Protein AF-A0A3A8ZCP8-F1 (afdb_monomer)

Solvent-accessible surface area (backbone atoms only — not comparable to full-atom values): 11780 Å² total; per-residue (Å²): 76,31,68,47,72,37,66,53,38,39,87,58,54,87,84,39,55,32,36,77,57,35,91,61,60,24,35,42,74,35,82,89,75,66,34,74,44,77,42,48,91,50,33,78,47,78,49,55,31,34,77,54,28,90,72,63,26,38,49,61,17,83,43,76,65,49,45,54,50,53,52,51,49,54,72,68,50,85,64,37,50,75,54,50,40,36,72,75,56,43,32,65,72,86,44,77,87,31,54,46,54,68,68,59,49,59,56,52,37,61,36,73,68,53,38,33,34,40,36,37,34,46,83,86,44,71,65,54,78,62,30,44,71,61,55,64,80,59,55,60,88,61,67,64,46,70,37,35,36,57,69,80,50,91,56,39,70,60,51,30,61,76,68,68,60,88,51,70,25,26,43,37,32,30,49,62,60,38,80,55,36,76,49,69,52,71,55,67,88,85,47,65,64,62,47,54,49,53,43,49,53,50,52,56,36,65,73,110

Structure (mmCIF, N/CA/C/O backbone):
data_AF-A0A3A8ZCP8-F1
#
_entry.id   AF-A0A3A8ZCP8-F1
#
loop_
_atom_site.group_PDB
_atom_site.id
_atom_site.type_symbol
_atom_site.label_atom_id
_atom_site.label_alt_id
_atom_site.label_comp_id
_atom_site.label_asym_id
_atom_site.label_entity_id
_atom_site.label_seq_id
_atom_site.pdbx_PDB_ins_code
_atom_site.Cartn_x
_atom_site.Cartn_y
_atom_site.Cartn_z
_atom_site.occupancy
_atom_site.B_iso_or_equiv
_atom_site.auth_seq_id
_atom_site.auth_comp_id
_atom_site.auth_asym_id
_atom_site.auth_atom_id
_atom_site.pdbx_PDB_model_num
ATOM 1 N N . MET A 1 1 ? 11.030 1.559 -28.490 1.00 82.00 1 MET A N 1
ATOM 2 C CA . MET A 1 1 ? 11.148 0.430 -27.545 1.00 82.00 1 MET A CA 1
ATOM 3 C C . MET A 1 1 ? 11.671 1.041 -26.280 1.00 82.00 1 MET A C 1
ATOM 5 O O . MET A 1 1 ? 12.802 1.502 -26.274 1.00 82.00 1 MET A O 1
ATOM 9 N N . SER A 1 2 ? 10.795 1.179 -25.297 1.00 92.19 2 SER A N 1
ATOM 10 C CA . SER A 1 2 ? 11.035 2.053 -24.155 1.00 92.19 2 SER A CA 1
ATOM 11 C C . SER A 1 2 ? 10.387 1.442 -22.919 1.00 92.19 2 SER A C 1
ATOM 13 O O . SER A 1 2 ? 9.358 0.776 -23.023 1.00 92.19 2 SER A O 1
ATOM 15 N N . VAL A 1 3 ? 10.978 1.667 -21.756 1.00 95.06 3 VAL A N 1
ATOM 16 C CA . VAL A 1 3 ? 10.421 1.355 -20.443 1.00 95.06 3 VAL A CA 1
ATOM 17 C C . VAL A 1 3 ? 10.101 2.655 -19.711 1.00 95.06 3 VAL A C 1
ATOM 19 O O . VAL A 1 3 ? 10.790 3.667 -19.862 1.00 95.06 3 VAL A O 1
ATOM 22 N N . PHE A 1 4 ? 9.030 2.621 -18.928 1.00 95.06 4 PHE A N 1
ATOM 23 C CA . PHE A 1 4 ? 8.505 3.752 -18.178 1.00 95.06 4 PHE A CA 1
ATOM 24 C C . PHE A 1 4 ? 8.219 3.323 -16.745 1.00 95.06 4 PHE A C 1
ATOM 26 O O . PHE A 1 4 ? 7.633 2.262 -16.523 1.00 95.06 4 PHE A O 1
ATOM 33 N N . ILE A 1 5 ? 8.574 4.176 -15.787 1.00 94.25 5 ILE A N 1
ATOM 34 C CA . ILE A 1 5 ? 8.245 4.003 -14.370 1.00 94.25 5 ILE A CA 1
ATOM 35 C C . ILE A 1 5 ? 7.275 5.112 -13.966 1.00 94.25 5 ILE A C 1
ATOM 37 O O . ILE A 1 5 ? 7.569 6.293 -14.151 1.00 94.25 5 ILE A O 1
ATOM 41 N N . ASN A 1 6 ? 6.121 4.739 -13.418 1.00 92.38 6 ASN A N 1
ATOM 42 C CA . ASN A 1 6 ? 5.207 5.675 -12.785 1.00 92.38 6 ASN A CA 1
ATOM 43 C C . ASN A 1 6 ? 5.681 5.933 -11.353 1.00 92.38 6 ASN A C 1
ATOM 45 O O . ASN A 1 6 ? 5.345 5.189 -10.433 1.00 92.38 6 ASN A O 1
ATOM 49 N N . PHE A 1 7 ? 6.450 7.001 -11.154 1.00 90.44 7 PHE A N 1
ATOM 50 C CA . PHE A 1 7 ? 6.966 7.349 -9.829 1.00 90.44 7 PHE A CA 1
ATOM 51 C C . PHE A 1 7 ? 5.882 7.766 -8.827 1.00 90.44 7 PHE A C 1
ATOM 53 O O . PHE A 1 7 ? 6.144 7.735 -7.629 1.00 90.44 7 PHE A O 1
ATOM 60 N N . LYS A 1 8 ? 4.655 8.083 -9.272 1.00 88.25 8 LYS A N 1
ATOM 61 C CA . LYS A 1 8 ? 3.528 8.294 -8.348 1.00 88.25 8 LYS A CA 1
ATOM 62 C C . LYS A 1 8 ? 3.195 7.030 -7.565 1.00 88.25 8 LYS A C 1
ATOM 64 O O . LYS A 1 8 ? 2.701 7.141 -6.453 1.00 88.25 8 LYS A O 1
ATOM 69 N N . ILE A 1 9 ? 3.472 5.859 -8.141 1.00 85.88 9 ILE A N 1
ATOM 70 C CA . ILE A 1 9 ? 3.211 4.549 -7.548 1.00 85.88 9 ILE A CA 1
ATOM 71 C C . ILE A 1 9 ? 4.477 3.674 -7.489 1.00 85.88 9 ILE A C 1
ATOM 73 O O . ILE A 1 9 ? 4.406 2.451 -7.554 1.00 85.88 9 ILE A O 1
ATOM 77 N N . CYS A 1 10 ? 5.656 4.279 -7.380 1.00 87.06 10 CYS A N 1
ATOM 78 C CA . CYS A 1 10 ? 6.905 3.549 -7.189 1.00 87.06 10 CYS A CA 1
ATOM 79 C C . CYS A 1 10 ? 7.455 3.874 -5.803 1.00 87.06 10 CYS A C 1
ATOM 81 O O . CYS A 1 10 ? 7.600 5.042 -5.461 1.00 87.06 10 CYS A O 1
ATOM 83 N N . ASP A 1 11 ? 7.797 2.850 -5.026 1.00 85.25 11 ASP A N 1
ATOM 84 C CA . ASP A 1 11 ? 8.467 3.003 -3.729 1.00 85.25 11 ASP A CA 1
ATOM 85 C C . ASP A 1 11 ? 9.929 3.468 -3.858 1.00 85.25 11 ASP A C 1
ATOM 87 O O . ASP A 1 11 ? 10.539 3.854 -2.863 1.00 85.25 11 ASP A O 1
ATOM 91 N N . ASN A 1 12 ? 10.477 3.472 -5.081 1.00 88.75 12 ASN A N 1
ATOM 92 C CA . ASN A 1 12 ? 11.832 3.912 -5.402 1.00 88.75 12 ASN A CA 1
ATOM 93 C C . ASN A 1 12 ? 12.888 3.246 -4.496 1.00 88.75 12 ASN A C 1
ATOM 95 O O . ASN A 1 12 ? 13.834 3.888 -4.037 1.00 88.75 12 ASN A O 1
ATOM 99 N N . ALA A 1 13 ? 12.707 1.951 -4.223 1.00 83.94 13 ALA A N 1
ATOM 100 C CA . ALA A 1 13 ? 13.620 1.172 -3.398 1.00 83.94 13 ALA A CA 1
ATOM 101 C C . ALA A 1 13 ? 14.974 0.948 -4.096 1.00 83.94 13 ALA A C 1
ATOM 103 O O . ALA A 1 13 ? 15.029 0.657 -5.294 1.00 83.94 13 ALA A O 1
ATOM 104 N N . GLN A 1 14 ? 16.065 1.021 -3.324 1.00 84.25 14 GLN A N 1
ATOM 105 C CA . GLN A 1 14 ? 17.425 0.733 -3.803 1.00 84.25 14 GLN A CA 1
ATOM 106 C C . GLN A 1 14 ? 17.551 -0.708 -4.322 1.00 84.25 14 GLN A C 1
ATOM 108 O O . GLN A 1 14 ? 18.196 -0.966 -5.336 1.00 84.25 14 GLN A O 1
ATOM 113 N N . GLU A 1 15 ? 16.859 -1.640 -3.671 1.00 85.38 15 GLU A N 1
ATOM 114 C CA . GLU A 1 15 ? 16.834 -3.068 -3.993 1.00 85.38 15 GLU A CA 1
ATOM 115 C C . GLU A 1 15 ? 15.658 -3.406 -4.927 1.00 85.38 15 GLU A C 1
ATOM 117 O O . GLU A 1 15 ? 14.853 -4.302 -4.677 1.00 85.38 15 GLU A O 1
ATOM 122 N N . CYS A 1 16 ? 15.516 -2.652 -6.019 1.00 86.88 16 CYS A N 1
ATOM 123 C CA . CYS A 1 16 ? 14.433 -2.860 -6.976 1.00 86.88 16 CYS A CA 1
ATOM 124 C C . CYS A 1 16 ? 14.602 -4.187 -7.743 1.00 86.88 16 CYS A C 1
ATOM 126 O O . CYS A 1 16 ? 15.532 -4.343 -8.540 1.00 86.88 16 CYS A O 1
ATOM 128 N N . SER A 1 17 ? 13.645 -5.112 -7.604 1.00 87.56 17 SER A N 1
ATOM 129 C CA . SER A 1 17 ? 13.616 -6.380 -8.356 1.00 87.56 17 SER A CA 1
ATOM 130 C C . SER A 1 17 ? 13.667 -6.164 -9.873 1.00 87.56 17 SER A C 1
ATOM 132 O O . SER A 1 17 ? 14.331 -6.912 -10.586 1.00 87.56 17 SER A O 1
ATOM 134 N N . GLY A 1 18 ? 13.041 -5.090 -10.369 1.00 89.50 18 GLY A N 1
ATOM 135 C CA . GLY A 1 18 ? 13.068 -4.711 -11.783 1.00 89.50 18 GLY A CA 1
ATOM 136 C C . GLY A 1 18 ? 14.467 -4.369 -12.310 1.00 89.50 18 GLY A C 1
ATOM 137 O O . GLY A 1 18 ? 14.759 -4.666 -13.469 1.00 89.50 18 GLY A O 1
ATOM 138 N N . VAL A 1 19 ? 15.334 -3.794 -11.466 1.00 92.62 19 VAL A N 1
ATOM 139 C CA . VAL A 1 19 ? 16.756 -3.564 -11.776 1.00 92.62 19 VAL A CA 1
ATOM 140 C C . VAL A 1 19 ? 17.494 -4.903 -11.821 1.00 92.62 19 VAL A C 1
ATOM 142 O O . VAL A 1 19 ? 18.178 -5.185 -12.801 1.00 92.62 19 VAL A O 1
ATOM 145 N N . ALA A 1 20 ? 17.284 -5.764 -10.819 1.00 91.00 20 ALA A N 1
ATOM 146 C CA . ALA A 1 20 ? 17.967 -7.054 -10.703 1.00 91.00 20 ALA A CA 1
ATOM 147 C C . ALA A 1 20 ? 17.687 -8.019 -11.873 1.00 91.00 20 ALA A C 1
ATOM 149 O O . ALA A 1 20 ? 18.563 -8.793 -12.253 1.00 91.00 20 ALA A O 1
ATOM 150 N N . VAL A 1 21 ? 16.489 -7.975 -12.469 1.00 94.69 21 VAL A N 1
ATOM 151 C CA . VAL A 1 21 ? 16.120 -8.857 -13.596 1.00 94.69 21 VAL A CA 1
ATOM 152 C C . VAL A 1 21 ? 16.352 -8.252 -14.979 1.00 94.69 21 VAL A C 1
ATOM 154 O O . VAL A 1 21 ? 16.057 -8.907 -15.984 1.00 94.69 21 VAL A O 1
ATOM 157 N N . CYS A 1 22 ? 16.816 -7.001 -15.066 1.00 95.44 22 CYS A N 1
ATOM 158 C CA . CYS A 1 22 ? 17.008 -6.325 -16.343 1.00 95.44 22 CYS A CA 1
ATOM 159 C C . CYS A 1 22 ? 18.244 -6.893 -17.067 1.00 95.44 22 CYS A C 1
ATOM 161 O O . CYS A 1 22 ? 19.366 -6.622 -16.650 1.00 95.44 22 CYS A O 1
ATOM 163 N N . PRO A 1 23 ? 18.090 -7.629 -18.187 1.00 94.00 23 PRO A N 1
ATOM 164 C CA . PRO A 1 23 ? 19.221 -8.302 -18.829 1.00 94.00 23 PRO A CA 1
ATOM 165 C C . PRO A 1 23 ? 20.158 -7.339 -19.570 1.00 94.00 23 PRO A C 1
ATOM 167 O O . PRO A 1 23 ? 21.245 -7.735 -19.975 1.00 94.00 23 PRO A O 1
ATOM 170 N N . THR A 1 24 ? 19.714 -6.102 -19.806 1.00 95.62 24 THR A N 1
ATOM 171 C CA . THR A 1 24 ? 20.463 -5.079 -20.546 1.00 95.62 24 THR A CA 1
ATOM 172 C C . THR A 1 24 ? 20.889 -3.904 -19.676 1.00 95.62 24 THR A C 1
ATOM 174 O O . THR A 1 24 ? 21.427 -2.935 -20.208 1.00 95.62 24 THR A O 1
ATOM 177 N N . GLU A 1 25 ? 20.622 -3.960 -18.365 1.00 94.06 25 GLU A N 1
ATOM 178 C CA . GLU A 1 25 ? 20.934 -2.874 -17.423 1.00 94.06 25 GLU A CA 1
ATOM 179 C C . GLU A 1 25 ? 20.345 -1.517 -17.863 1.00 94.06 25 GLU A C 1
ATOM 181 O O . GLU A 1 25 ? 20.918 -0.453 -17.639 1.00 94.06 25 GLU A O 1
ATOM 186 N N . ALA A 1 26 ? 19.182 -1.547 -18.524 1.00 95.81 26 ALA A N 1
ATOM 187 C CA . ALA A 1 26 ? 18.416 -0.349 -18.873 1.00 95.81 26 ALA A CA 1
ATOM 188 C C . ALA A 1 26 ? 17.785 0.324 -17.640 1.00 95.81 26 ALA A C 1
ATOM 190 O O . ALA A 1 26 ? 17.303 1.449 -17.727 1.00 95.81 26 ALA A O 1
ATOM 191 N N . LEU A 1 27 ? 17.753 -0.380 -16.510 1.00 94.56 27 LEU A N 1
ATOM 192 C CA . LEU A 1 27 ? 17.319 0.105 -15.208 1.00 94.56 27 LEU A CA 1
ATOM 193 C C . LEU A 1 27 ? 18.506 0.005 -14.256 1.00 94.56 27 LEU A C 1
ATOM 195 O O . LEU A 1 27 ? 19.131 -1.051 -14.186 1.00 94.56 27 LEU A O 1
ATOM 199 N N . SER A 1 28 ? 18.797 1.072 -13.518 1.00 94.00 28 SER A N 1
ATOM 200 C CA . SER A 1 28 ? 19.886 1.084 -12.536 1.00 94.00 28 SER A CA 1
ATOM 201 C C . SER A 1 28 ? 19.599 2.049 -11.392 1.00 94.00 28 SER A C 1
ATOM 203 O O . SER A 1 28 ? 18.820 2.986 -11.546 1.00 94.00 28 SER A O 1
ATOM 205 N N . TRP A 1 29 ? 20.248 1.845 -10.249 1.00 93.44 29 TRP A N 1
ATOM 206 C CA . TRP A 1 29 ? 20.197 2.785 -9.132 1.00 93.44 29 TRP A CA 1
ATOM 207 C C . TRP A 1 29 ? 21.210 3.920 -9.326 1.00 93.44 29 TRP A C 1
ATOM 209 O O . TRP A 1 29 ? 22.386 3.668 -9.586 1.00 93.44 29 TRP A O 1
ATOM 219 N N . ASP A 1 30 ? 20.757 5.167 -9.206 1.00 91.81 30 ASP A N 1
ATOM 220 C CA . ASP A 1 30 ? 21.614 6.353 -9.179 1.00 91.81 30 ASP A CA 1
ATOM 221 C C . ASP A 1 30 ? 21.854 6.771 -7.723 1.00 91.81 30 ASP A C 1
ATOM 223 O O . ASP A 1 30 ? 20.954 7.278 -7.051 1.00 91.81 30 ASP A O 1
ATOM 227 N N . GLU A 1 31 ? 23.085 6.582 -7.243 1.00 90.12 31 GLU A N 1
ATOM 228 C CA . GLU A 1 31 ? 23.487 6.925 -5.871 1.00 90.12 31 GLU A CA 1
ATOM 229 C C . GLU A 1 31 ? 23.390 8.429 -5.569 1.00 90.12 31 GLU A C 1
ATOM 231 O O . GLU A 1 31 ? 23.140 8.826 -4.431 1.00 90.12 31 GLU A O 1
ATOM 236 N N . SER A 1 32 ? 23.553 9.291 -6.578 1.00 89.38 32 SER A N 1
ATOM 237 C CA . SER A 1 32 ? 23.500 10.746 -6.384 1.00 89.38 32 SER A CA 1
ATOM 238 C C . SER A 1 32 ? 22.063 11.236 -6.232 1.00 89.38 32 SER A C 1
ATOM 240 O O . SER A 1 32 ? 21.783 12.113 -5.416 1.00 89.38 32 SER A O 1
ATOM 242 N N . LYS A 1 33 ? 21.142 10.668 -7.015 1.00 87.31 33 LYS A N 1
ATOM 243 C CA . LYS A 1 33 ? 19.712 11.010 -6.986 1.00 87.31 33 LYS A CA 1
ATOM 244 C C . LYS A 1 33 ? 18.917 10.168 -5.995 1.00 87.31 33 LYS A C 1
ATOM 246 O O . LYS A 1 33 ? 17.755 10.486 -5.756 1.00 87.31 33 LYS A O 1
ATOM 251 N N . LYS A 1 34 ? 19.527 9.111 -5.445 1.00 88.25 34 LYS A N 1
ATOM 252 C CA . LYS A 1 34 ? 18.870 8.080 -4.631 1.00 88.25 34 LYS A CA 1
ATOM 253 C C . LYS A 1 34 ? 17.590 7.583 -5.300 1.00 88.25 34 LYS A C 1
ATOM 255 O O . LYS A 1 34 ? 16.512 7.605 -4.707 1.00 88.25 34 LYS A O 1
ATOM 260 N N . SER A 1 35 ? 17.687 7.239 -6.582 1.00 90.88 35 SER A N 1
ATOM 261 C CA . SER A 1 35 ? 16.520 6.854 -7.371 1.00 90.88 35 SER A CA 1
ATOM 262 C C . SER A 1 35 ? 16.863 5.898 -8.501 1.00 90.88 35 SER A C 1
ATOM 264 O O . SER A 1 35 ? 17.975 5.911 -9.031 1.00 90.88 35 SER A O 1
ATOM 266 N N . VAL A 1 36 ? 15.885 5.077 -8.882 1.00 92.56 36 VAL A N 1
ATOM 267 C CA . VAL A 1 36 ? 15.974 4.238 -10.075 1.00 92.56 36 VAL A CA 1
ATOM 268 C C . VAL A 1 36 ? 15.936 5.129 -11.314 1.00 92.56 36 VAL A C 1
ATOM 270 O O . VAL A 1 36 ? 14.990 5.882 -11.536 1.00 92.56 36 VAL A O 1
ATOM 273 N N . ILE A 1 37 ? 16.960 5.017 -12.151 1.00 93.38 37 ILE A N 1
ATOM 274 C CA . ILE A 1 37 ? 17.054 5.705 -13.435 1.00 93.38 37 ILE A CA 1
ATOM 275 C C . ILE A 1 37 ? 16.823 4.731 -14.589 1.00 93.38 37 ILE A C 1
ATOM 277 O O . ILE A 1 37 ? 17.011 3.519 -14.463 1.00 93.38 37 ILE A O 1
ATOM 281 N N . ILE A 1 38 ? 16.404 5.291 -15.723 1.00 94.69 38 ILE A N 1
ATOM 282 C CA . ILE A 1 38 ? 16.077 4.552 -16.939 1.00 94.69 38 ILE A CA 1
ATOM 283 C C . ILE A 1 38 ? 17.001 5.009 -18.067 1.00 94.69 38 ILE A C 1
ATOM 285 O O . ILE A 1 38 ? 17.055 6.198 -18.381 1.00 94.69 38 ILE A O 1
ATOM 289 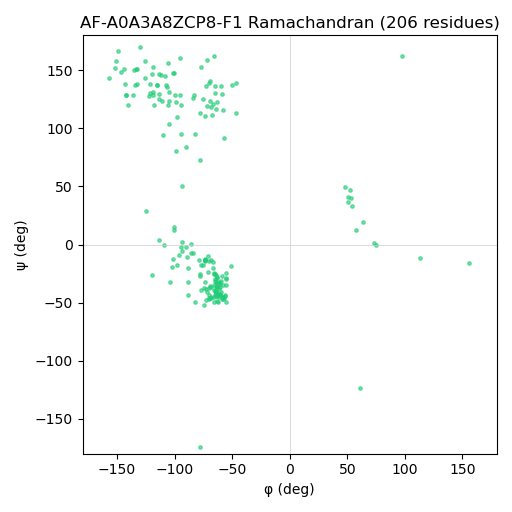N N . ASP A 1 39 ? 17.645 4.055 -18.730 1.00 95.31 39 ASP A N 1
ATOM 290 C CA . ASP A 1 39 ? 18.325 4.244 -20.007 1.00 95.31 39 ASP A CA 1
ATOM 291 C C . ASP A 1 39 ? 17.564 3.509 -21.120 1.00 95.31 39 ASP A C 1
ATOM 293 O O . ASP A 1 39 ? 17.755 2.319 -21.388 1.00 95.31 39 ASP A O 1
ATOM 297 N N . ASN A 1 40 ? 16.687 4.247 -21.803 1.00 95.12 40 ASN A N 1
ATOM 298 C CA . ASN A 1 40 ? 15.875 3.699 -22.887 1.00 95.12 40 ASN A CA 1
ATOM 299 C C . ASN A 1 40 ? 16.682 3.320 -24.134 1.00 95.12 40 ASN A C 1
ATOM 301 O O . ASN A 1 40 ? 16.170 2.577 -24.967 1.00 95.12 40 ASN A O 1
ATOM 305 N N . THR A 1 41 ? 17.944 3.743 -24.255 1.00 95.06 41 THR A N 1
ATOM 306 C CA . THR A 1 41 ? 18.799 3.313 -25.374 1.00 95.06 41 THR A CA 1
ATOM 307 C C . THR A 1 41 ? 19.205 1.842 -25.259 1.00 95.06 41 THR A C 1
ATOM 309 O O . THR A 1 41 ? 19.459 1.191 -26.271 1.00 95.06 41 THR A O 1
ATOM 312 N N . LYS A 1 42 ? 19.198 1.295 -24.037 1.00 94.62 42 LYS A N 1
ATOM 313 C CA . LYS A 1 42 ? 19.505 -0.111 -23.738 1.00 94.62 42 LYS A CA 1
ATOM 314 C C . LYS A 1 42 ? 18.260 -0.989 -23.618 1.00 94.62 42 LYS A C 1
ATOM 316 O O . LYS A 1 42 ? 18.369 -2.211 -23.486 1.00 94.62 42 LYS A O 1
ATOM 321 N N . CYS A 1 43 ? 17.066 -0.400 -23.598 1.00 95.62 43 CYS A N 1
ATOM 322 C CA . CYS A 1 43 ? 15.838 -1.148 -23.376 1.00 95.62 43 CYS A CA 1
ATOM 323 C C . CYS A 1 43 ? 15.432 -1.936 -24.630 1.00 95.62 43 CYS A C 1
ATOM 325 O O . CYS A 1 43 ? 15.220 -1.373 -25.699 1.00 95.62 43 CYS A O 1
ATOM 327 N N . ILE A 1 44 ? 15.249 -3.248 -24.475 1.00 95.12 44 ILE A N 1
ATOM 328 C CA . ILE A 1 44 ? 14.761 -4.143 -25.541 1.00 95.12 44 ILE A CA 1
ATOM 329 C C . ILE A 1 44 ? 13.264 -4.473 -25.408 1.00 95.12 44 ILE A C 1
ATOM 331 O O . ILE A 1 44 ? 12.780 -5.418 -26.023 1.00 95.12 44 ILE A O 1
ATOM 335 N N . SER A 1 45 ? 12.538 -3.751 -24.547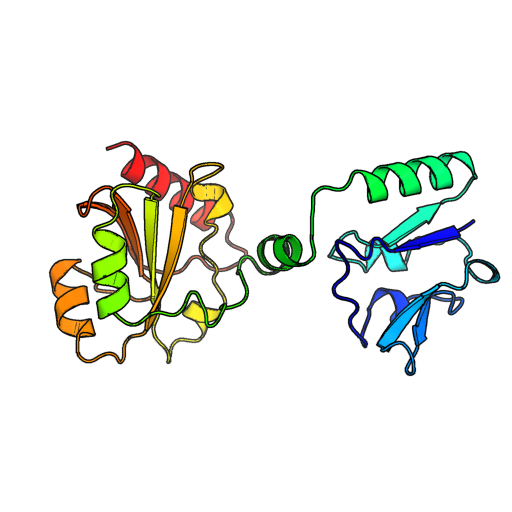 1.00 94.56 45 SER A N 1
ATOM 336 C CA . SER A 1 45 ? 11.115 -3.978 -24.246 1.00 94.56 45 SER A CA 1
ATOM 337 C C . SER A 1 45 ? 10.765 -5.437 -23.897 1.00 94.56 45 SER A C 1
ATOM 339 O O . SER A 1 45 ? 9.696 -5.921 -24.243 1.00 94.56 45 SER A O 1
ATOM 341 N N . CYS A 1 46 ? 11.645 -6.164 -23.196 1.00 94.06 46 CYS A N 1
ATOM 342 C CA . CYS A 1 46 ? 11.415 -7.584 -22.881 1.00 94.06 46 CYS A CA 1
ATOM 343 C C . CYS A 1 46 ? 10.358 -7.843 -21.789 1.00 94.06 46 CYS A C 1
ATOM 345 O O . CYS A 1 46 ? 9.976 -8.989 -21.579 1.00 94.06 46 CYS A O 1
ATOM 347 N N . GLY A 1 47 ? 9.931 -6.811 -21.052 1.00 92.25 47 GLY A N 1
ATOM 348 C CA . GLY A 1 47 ? 8.860 -6.908 -20.052 1.00 92.25 47 GLY A CA 1
ATOM 349 C C . GLY A 1 47 ? 9.219 -7.601 -18.730 1.00 92.25 47 GLY A C 1
ATOM 350 O O . GLY A 1 47 ? 8.377 -7.652 -17.842 1.00 92.25 47 GLY A O 1
ATOM 351 N N . ARG A 1 48 ? 10.454 -8.086 -18.532 1.00 92.94 48 ARG A N 1
ATOM 352 C CA . ARG A 1 48 ? 10.861 -8.760 -17.277 1.00 92.94 48 ARG A CA 1
ATOM 353 C C . ARG A 1 48 ? 10.656 -7.890 -16.038 1.00 92.94 48 ARG A C 1
ATOM 355 O O . ARG A 1 48 ? 10.066 -8.337 -15.066 1.00 92.94 48 ARG A O 1
ATOM 362 N N . CYS A 1 49 ? 11.066 -6.627 -16.110 1.00 93.56 49 CYS A N 1
ATOM 363 C CA . CYS A 1 49 ? 10.868 -5.666 -15.027 1.00 93.56 49 CYS A CA 1
ATOM 364 C C . CYS A 1 49 ? 9.389 -5.372 -14.732 1.00 93.56 49 CYS A C 1
ATOM 366 O O . CYS A 1 49 ? 9.068 -5.013 -13.607 1.00 93.56 49 CYS A O 1
ATOM 368 N N . VAL A 1 50 ? 8.494 -5.536 -15.712 1.00 91.44 50 VAL A N 1
ATOM 369 C CA . VAL A 1 50 ? 7.044 -5.384 -15.518 1.00 91.44 50 VAL A CA 1
ATOM 370 C C . VAL A 1 50 ? 6.506 -6.539 -14.679 1.00 91.44 50 VAL A C 1
ATOM 372 O O . VAL A 1 50 ? 5.772 -6.301 -13.729 1.00 91.44 50 VAL A O 1
ATOM 375 N N . MET A 1 51 ? 6.910 -7.775 -14.995 1.00 85.12 51 MET A N 1
ATOM 376 C CA . MET A 1 51 ? 6.476 -8.973 -14.261 1.00 85.12 51 MET A CA 1
ATOM 377 C C . MET A 1 51 ? 6.942 -8.964 -12.802 1.00 85.12 51 MET A C 1
ATOM 379 O O . MET A 1 51 ? 6.200 -9.373 -11.919 1.00 85.12 51 MET A O 1
ATOM 383 N N . GLU A 1 52 ? 8.147 -8.452 -12.555 1.00 87.31 52 GLU A N 1
ATOM 384 C CA . GLU A 1 52 ? 8.725 -8.345 -11.211 1.00 87.31 52 GLU A CA 1
ATOM 385 C C . GLU A 1 52 ? 8.314 -7.073 -10.464 1.00 87.31 52 GLU A C 1
ATOM 387 O O . GLU A 1 52 ? 8.792 -6.842 -9.356 1.00 87.31 52 GLU A O 1
ATOM 392 N N . CYS A 1 53 ? 7.485 -6.203 -11.054 1.00 86.06 53 CYS A N 1
ATOM 393 C CA . CYS A 1 53 ? 7.013 -4.999 -10.382 1.00 86.06 53 CYS A CA 1
ATOM 394 C C . CYS A 1 53 ? 5.651 -5.262 -9.720 1.00 86.06 53 CYS A C 1
ATOM 396 O O . CYS A 1 53 ? 4.614 -5.084 -10.359 1.00 86.06 53 CYS A O 1
ATOM 398 N N . PRO A 1 54 ? 5.613 -5.608 -8.425 1.00 79.50 54 PRO A N 1
ATOM 399 C CA . PRO A 1 54 ? 4.363 -5.884 -7.715 1.00 79.50 54 PRO A CA 1
ATOM 400 C C . PRO A 1 54 ? 3.468 -4.649 -7.579 1.00 79.50 54 PRO A C 1
ATOM 402 O O . PRO A 1 54 ? 2.258 -4.782 -7.460 1.00 79.50 54 PRO A O 1
ATOM 405 N N . ALA A 1 55 ? 4.050 -3.448 -7.625 1.00 81.00 55 ALA A N 1
ATOM 406 C CA . ALA A 1 55 ? 3.312 -2.187 -7.635 1.00 81.00 55 ALA A CA 1
ATOM 407 C C . ALA A 1 55 ? 2.621 -1.896 -8.983 1.00 81.00 55 ALA A C 1
ATOM 409 O O . ALA A 1 55 ? 1.824 -0.967 -9.082 1.00 81.00 55 ALA A O 1
ATOM 410 N N . GLY A 1 56 ? 2.968 -2.624 -10.052 1.00 86.88 56 GLY A N 1
ATOM 411 C CA . GLY A 1 56 ? 2.504 -2.314 -11.408 1.00 86.88 56 GLY A CA 1
ATOM 412 C C . GLY A 1 56 ? 3.000 -0.960 -11.935 1.00 86.88 56 GLY A C 1
ATOM 413 O O . GLY A 1 56 ? 2.425 -0.410 -12.871 1.00 86.88 56 GLY A O 1
ATOM 414 N N . ALA A 1 57 ? 4.062 -0.408 -11.340 1.00 90.88 57 ALA A N 1
ATOM 415 C CA . ALA A 1 57 ? 4.604 0.906 -11.675 1.00 90.88 57 ALA A CA 1
ATOM 416 C C . ALA A 1 57 ? 5.400 0.922 -12.987 1.00 90.88 57 ALA A C 1
ATOM 418 O O . ALA A 1 57 ? 5.669 1.992 -13.530 1.00 90.88 57 ALA A O 1
ATOM 419 N N . ILE A 1 58 ? 5.823 -0.242 -13.483 1.00 93.69 58 ILE A N 1
ATOM 420 C CA . ILE A 1 58 ? 6.685 -0.360 -14.660 1.00 93.69 58 ILE A CA 1
ATOM 421 C C . ILE A 1 58 ? 5.860 -0.836 -15.853 1.00 93.69 58 ILE A C 1
ATOM 423 O O . ILE A 1 58 ? 5.157 -1.837 -15.763 1.00 93.69 58 ILE A O 1
ATOM 427 N N . ARG A 1 59 ? 5.989 -0.161 -16.999 1.00 94.69 59 ARG A N 1
ATOM 428 C CA . ARG A 1 59 ? 5.416 -0.592 -18.285 1.00 94.69 59 ARG A CA 1
ATOM 429 C C . ARG A 1 59 ? 6.453 -0.478 -19.390 1.00 94.69 59 ARG A C 1
ATOM 431 O O . ARG A 1 59 ? 7.339 0.372 -19.338 1.00 94.69 59 ARG A O 1
ATOM 438 N N . VAL A 1 60 ? 6.327 -1.329 -20.403 1.00 95.25 60 VAL A N 1
ATOM 439 C CA . VAL A 1 60 ? 7.141 -1.277 -21.623 1.00 95.25 60 VAL A CA 1
ATOM 440 C C . VAL A 1 60 ? 6.268 -0.920 -22.817 1.00 95.25 60 VAL A C 1
ATOM 442 O O . VAL A 1 60 ? 5.103 -1.303 -22.870 1.00 95.25 60 VAL A O 1
ATOM 445 N N . ALA A 1 61 ? 6.845 -0.193 -23.765 1.00 93.44 61 ALA A N 1
ATOM 446 C CA . ALA A 1 61 ? 6.241 0.119 -25.048 1.00 93.44 61 ALA A CA 1
ATOM 447 C C . ALA A 1 61 ? 7.041 -0.524 -26.181 1.00 93.44 61 ALA A C 1
ATOM 449 O O . ALA A 1 61 ? 8.278 -0.449 -26.217 1.00 93.44 61 ALA A O 1
ATOM 450 N N . HIS A 1 62 ? 6.338 -1.100 -27.146 1.00 92.75 62 HIS A N 1
ATOM 451 C CA . HIS A 1 62 ? 6.909 -1.688 -28.356 1.00 92.75 62 HIS A CA 1
ATOM 452 C C . HIS A 1 62 ? 6.834 -0.740 -29.557 1.00 92.75 62 HIS A C 1
ATOM 454 O O . HIS A 1 62 ? 7.567 -0.912 -30.530 1.00 92.75 62 HIS A O 1
ATOM 460 N N . ASN A 1 63 ? 5.993 0.292 -29.486 1.00 92.69 63 ASN A N 1
ATOM 461 C CA . ASN A 1 63 ? 5.793 1.274 -30.547 1.00 92.69 63 ASN A CA 1
ATOM 462 C C . ASN A 1 63 ? 5.415 2.653 -29.974 1.00 92.69 63 ASN A C 1
ATOM 464 O O . ASN A 1 63 ? 5.043 2.783 -28.811 1.00 92.69 63 ASN A O 1
ATOM 468 N N . ALA A 1 64 ? 5.472 3.688 -30.815 1.00 92.06 64 ALA A N 1
ATOM 469 C CA . ALA A 1 64 ? 5.204 5.070 -30.408 1.00 92.06 64 ALA A CA 1
ATOM 470 C C . ALA A 1 64 ? 3.743 5.336 -29.988 1.00 92.06 64 ALA A C 1
ATOM 472 O O . ALA A 1 64 ? 3.465 6.331 -29.320 1.00 92.06 64 ALA A O 1
ATOM 473 N N . ILE A 1 65 ? 2.794 4.486 -30.395 1.00 92.31 65 ILE A N 1
ATOM 474 C CA . ILE A 1 65 ? 1.392 4.615 -29.976 1.00 92.31 65 ILE A CA 1
ATOM 475 C C . ILE A 1 65 ? 1.281 4.200 -28.509 1.00 92.31 65 ILE A C 1
ATOM 477 O O . ILE A 1 65 ? 0.739 4.956 -27.707 1.00 92.31 65 ILE A O 1
ATOM 481 N N . GLU A 1 66 ? 1.862 3.056 -28.146 1.00 92.12 66 GLU A N 1
ATOM 482 C CA . GLU A 1 66 ? 1.916 2.574 -26.76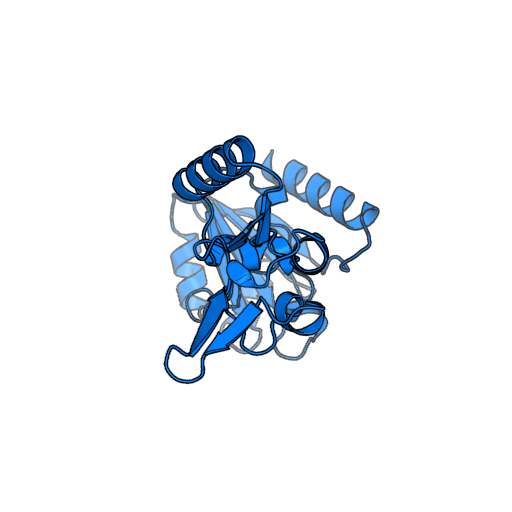4 1.00 92.12 66 GLU A CA 1
ATOM 483 C C . GLU A 1 66 ? 2.630 3.555 -25.836 1.00 92.12 66 GLU A C 1
ATOM 485 O O . GLU A 1 66 ? 2.132 3.811 -24.746 1.00 92.12 66 GLU A O 1
ATOM 490 N N . GLU A 1 67 ? 3.733 4.169 -26.276 1.00 92.38 67 GLU A N 1
ATOM 491 C CA . GLU A 1 67 ? 4.432 5.196 -25.487 1.00 92.38 67 GLU A CA 1
ATOM 492 C C . GLU A 1 67 ? 3.495 6.353 -25.106 1.00 92.38 67 GLU A C 1
ATOM 494 O O . GLU A 1 67 ? 3.453 6.777 -23.952 1.00 92.38 67 GLU A O 1
ATOM 499 N N . ARG A 1 68 ? 2.685 6.832 -26.060 1.00 92.44 68 ARG A N 1
ATOM 500 C CA . ARG A 1 68 ? 1.717 7.913 -25.817 1.00 92.44 68 ARG A CA 1
ATOM 501 C C . ARG A 1 68 ? 0.575 7.482 -24.906 1.00 92.44 68 ARG A C 1
ATOM 503 O O . ARG A 1 68 ? 0.096 8.299 -24.125 1.00 92.44 68 ARG A O 1
ATOM 510 N N . VAL A 1 69 ? 0.117 6.239 -25.032 1.00 90.88 69 VAL A N 1
ATOM 511 C CA . VAL A 1 69 ? -0.931 5.685 -24.165 1.00 90.88 69 VAL A CA 1
ATOM 512 C C . VAL A 1 69 ? -0.410 5.576 -22.735 1.00 90.88 69 VAL A C 1
ATOM 514 O O . VAL A 1 69 ? -1.036 6.111 -21.831 1.00 90.88 69 VAL A O 1
ATOM 517 N N . ILE A 1 70 ? 0.777 4.996 -22.538 1.00 90.81 70 ILE A N 1
ATOM 518 C CA . ILE A 1 70 ? 1.405 4.853 -21.217 1.00 90.81 70 ILE A CA 1
ATOM 519 C C . ILE A 1 70 ? 1.605 6.215 -20.549 1.00 90.81 70 ILE A C 1
ATOM 521 O O . ILE A 1 70 ? 1.263 6.369 -19.379 1.00 90.81 70 ILE A O 1
ATOM 525 N N . ALA A 1 71 ? 2.111 7.210 -21.284 1.00 89.62 71 ALA A N 1
ATOM 526 C CA . ALA A 1 71 ? 2.302 8.554 -20.745 1.00 89.62 71 ALA A CA 1
ATOM 527 C C . ALA A 1 71 ? 0.981 9.165 -20.245 1.00 89.62 71 ALA A C 1
ATOM 529 O O . ALA A 1 71 ? 0.916 9.648 -19.116 1.00 89.62 71 ALA A O 1
ATOM 530 N N . LYS A 1 72 ? -0.091 9.073 -21.046 1.00 89.88 72 LYS A N 1
ATOM 531 C CA . LYS A 1 72 ? -1.424 9.553 -20.650 1.00 89.88 72 LYS A CA 1
ATOM 532 C C . LYS A 1 72 ? -1.991 8.784 -19.462 1.00 89.88 72 LYS A C 1
ATOM 534 O O . LYS A 1 72 ? -2.593 9.397 -18.585 1.00 89.88 72 LYS A O 1
ATOM 539 N N . ASP A 1 73 ? -1.814 7.469 -19.424 1.00 89.00 73 ASP A N 1
ATOM 540 C CA . ASP A 1 73 ? -2.287 6.646 -18.311 1.00 89.00 73 ASP A CA 1
ATOM 541 C C . ASP A 1 73 ? -1.582 7.049 -17.008 1.00 89.00 73 ASP A C 1
ATOM 543 O O . ASP A 1 73 ? -2.233 7.191 -15.981 1.00 89.00 73 ASP A O 1
ATOM 54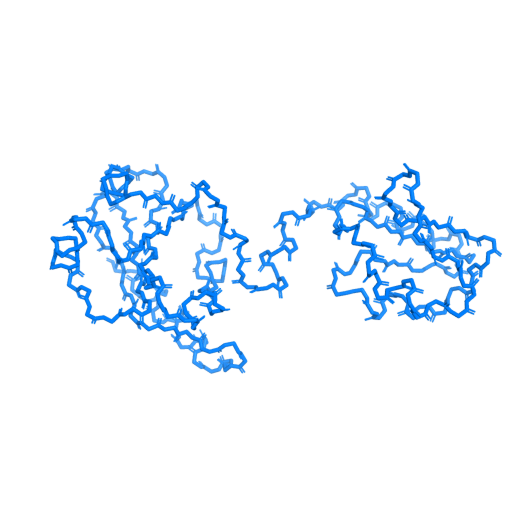7 N N . TYR A 1 74 ? -0.271 7.311 -17.043 1.00 90.38 74 TYR A N 1
ATOM 548 C CA . TYR A 1 74 ? 0.495 7.731 -15.861 1.00 90.38 74 TYR A CA 1
ATOM 549 C C . TYR A 1 74 ? 0.134 9.148 -15.397 1.00 90.38 74 TYR A C 1
ATOM 551 O O . TYR A 1 74 ? 0.067 9.418 -14.194 1.00 90.38 74 TYR A O 1
ATOM 559 N N . GLU A 1 75 ? -0.129 10.063 -16.331 1.00 89.25 75 GLU A N 1
ATOM 560 C CA . GLU A 1 75 ? -0.627 11.404 -16.011 1.00 89.25 75 GLU A CA 1
ATOM 561 C C . GLU A 1 75 ? -1.979 11.342 -15.290 1.00 89.25 75 GLU A C 1
ATOM 563 O O . GLU A 1 75 ? -2.150 12.028 -14.280 1.00 89.25 75 GLU A O 1
ATOM 568 N N . ASN A 1 76 ? -2.883 10.474 -15.752 1.00 86.50 76 ASN A N 1
ATOM 569 C CA . ASN A 1 76 ? -4.241 10.332 -15.223 1.00 86.50 76 ASN A CA 1
ATOM 570 C C . ASN A 1 76 ? -4.380 9.304 -14.089 1.00 86.50 76 ASN A C 1
ATOM 572 O O . ASN A 1 76 ? -5.481 9.148 -13.566 1.00 86.50 76 ASN A O 1
ATOM 576 N N . ASP A 1 77 ? -3.307 8.607 -13.702 1.00 81.00 77 ASP A N 1
ATOM 577 C CA . ASP A 1 77 ? -3.339 7.651 -12.592 1.00 81.00 77 ASP A CA 1
ATOM 578 C C . ASP A 1 77 ? -3.636 8.399 -11.275 1.00 81.00 77 ASP A C 1
ATOM 580 O O . ASP A 1 77 ? -2.836 9.269 -10.891 1.00 81.00 77 ASP A O 1
ATOM 584 N N . PRO A 1 78 ? -4.772 8.110 -10.604 1.00 80.94 78 PRO A N 1
ATOM 585 C CA . PRO A 1 78 ? -5.149 8.772 -9.359 1.00 80.94 78 PRO A CA 1
ATOM 586 C C . PRO A 1 78 ? -4.397 8.213 -8.146 1.00 80.94 78 PRO A C 1
ATOM 588 O O . PRO A 1 78 ? -4.449 8.818 -7.077 1.00 80.94 78 PRO A O 1
ATOM 591 N N . ARG A 1 79 ? -3.725 7.063 -8.293 1.00 78.69 79 ARG A N 1
ATOM 592 C CA . ARG A 1 79 ? -3.053 6.359 -7.200 1.00 78.69 79 ARG A CA 1
ATOM 593 C C . ARG A 1 79 ? -1.729 7.021 -6.840 1.00 78.69 79 ARG A C 1
ATOM 595 O O . ARG A 1 79 ? -1.042 7.624 -7.669 1.00 78.69 79 ARG A O 1
ATOM 602 N N . THR A 1 80 ? -1.346 6.844 -5.586 1.00 79.81 80 THR A N 1
ATOM 603 C CA . THR A 1 80 ? -0.121 7.356 -4.983 1.00 79.81 80 THR A CA 1
ATOM 604 C C . THR A 1 80 ? 0.636 6.250 -4.247 1.00 79.81 80 THR A C 1
ATOM 606 O O . THR A 1 80 ? 0.114 5.162 -4.006 1.00 79.81 80 THR A O 1
ATOM 609 N N . ILE A 1 81 ? 1.872 6.533 -3.822 1.00 70.50 81 ILE A N 1
ATOM 610 C CA . ILE A 1 81 ? 2.695 5.600 -3.035 1.00 70.50 81 ILE A CA 1
ATOM 611 C C . ILE A 1 81 ? 1.965 5.144 -1.759 1.00 70.50 81 ILE A C 1
ATOM 613 O O . ILE A 1 81 ? 2.156 4.018 -1.304 1.00 70.50 81 ILE A O 1
ATOM 617 N N . LYS A 1 82 ? 1.094 5.992 -1.197 1.00 62.75 82 LYS A N 1
ATOM 618 C CA . LYS A 1 82 ? 0.309 5.668 0.002 1.00 62.75 82 LYS A CA 1
ATOM 619 C C . LYS A 1 82 ? -0.696 4.540 -0.247 1.00 62.75 82 LYS A C 1
ATOM 621 O O . LYS A 1 82 ? -0.890 3.710 0.635 1.00 62.75 82 LYS A O 1
ATOM 626 N N . ASP A 1 83 ? -1.262 4.471 -1.448 1.00 64.56 83 ASP A N 1
ATOM 627 C CA . ASP A 1 83 ? -2.267 3.470 -1.820 1.00 64.56 83 ASP A CA 1
ATOM 628 C C . ASP A 1 83 ? -1.632 2.081 -2.021 1.00 64.56 83 ASP A C 1
ATOM 630 O O . ASP A 1 83 ? -2.212 1.060 -1.656 1.00 64.56 83 ASP A O 1
ATOM 634 N N . LEU A 1 84 ? -0.378 2.033 -2.489 1.00 57.91 84 LEU A N 1
ATOM 635 C CA . LEU A 1 84 ? 0.374 0.782 -2.670 1.00 57.91 84 LEU A CA 1
ATOM 636 C C . LEU A 1 84 ? 0.632 0.022 -1.379 1.00 57.91 84 LEU A C 1
ATOM 638 O O . LEU A 1 84 ? 0.681 -1.208 -1.396 1.00 57.91 84 LEU A O 1
ATOM 642 N N . MET A 1 85 ? 0.880 0.736 -0.279 1.00 49.28 85 MET A N 1
ATOM 643 C CA . MET A 1 85 ? 1.171 0.068 0.986 1.00 49.28 85 MET A CA 1
ATOM 644 C C . MET A 1 85 ? -0.074 -0.642 1.521 1.00 49.28 85 MET A C 1
ATOM 646 O O . MET A 1 85 ? 0.029 -1.764 2.012 1.00 49.28 85 MET A O 1
ATOM 650 N N . VAL A 1 86 ? -1.249 -0.047 1.302 1.00 48.81 86 VAL A N 1
ATOM 651 C CA . VAL A 1 86 ? -2.547 -0.634 1.650 1.00 48.81 86 VAL A CA 1
ATOM 652 C C . VAL A 1 86 ? -2.858 -1.852 0.770 1.00 48.81 86 VAL A C 1
ATOM 654 O O . VAL A 1 86 ? -3.252 -2.892 1.293 1.00 48.81 86 VAL A O 1
ATOM 657 N N . GLU A 1 87 ? -2.633 -1.763 -0.546 1.00 45.84 87 GLU A N 1
ATOM 658 C CA . GLU A 1 87 ? -2.961 -2.836 -1.500 1.00 45.84 87 GLU A CA 1
ATOM 659 C C . GLU A 1 87 ? -2.003 -4.042 -1.445 1.00 45.84 87 GLU A C 1
ATOM 661 O O . GLU A 1 87 ? -2.446 -5.181 -1.588 1.00 45.84 87 GLU A O 1
ATOM 666 N N . ARG A 1 88 ? -0.695 -3.829 -1.232 1.00 42.62 88 ARG A N 1
ATOM 667 C CA . ARG A 1 88 ? 0.318 -4.902 -1.320 1.00 42.62 88 ARG A CA 1
ATOM 668 C C . ARG A 1 88 ? 0.545 -5.660 -0.014 1.00 42.62 88 ARG A C 1
ATOM 670 O O . ARG A 1 88 ? 0.854 -6.847 -0.059 1.00 42.62 88 ARG A O 1
ATOM 677 N N . TYR A 1 89 ? 0.413 -4.994 1.129 1.00 48.09 89 TYR A N 1
ATOM 678 C CA . TYR A 1 89 ? 0.666 -5.608 2.437 1.00 48.09 89 TYR A CA 1
ATOM 679 C C . TYR A 1 89 ? -0.610 -5.837 3.242 1.00 48.09 89 TYR A C 1
ATOM 681 O O . TYR A 1 89 ? -0.535 -6.344 4.358 1.00 48.09 89 TYR A O 1
ATOM 689 N N . GLY A 1 90 ? -1.777 -5.455 2.703 1.00 42.44 90 GLY A N 1
ATOM 690 C CA . GLY A 1 90 ? -3.043 -5.517 3.433 1.00 42.44 90 GLY A CA 1
ATOM 691 C C . GLY A 1 90 ? -3.010 -4.708 4.728 1.00 42.44 90 GLY A C 1
ATOM 692 O O . GLY A 1 90 ? -3.886 -4.876 5.563 1.00 42.44 90 GLY A O 1
ATOM 693 N N . ALA A 1 91 ? -1.997 -3.864 4.909 1.00 40.47 91 ALA A N 1
ATOM 694 C CA . ALA A 1 91 ? -1.729 -3.090 6.095 1.00 40.47 91 ALA A CA 1
ATOM 695 C C . ALA A 1 91 ? -1.247 -1.726 5.633 1.00 40.47 91 ALA A C 1
ATOM 697 O O . ALA A 1 91 ? -0.219 -1.599 4.967 1.00 40.47 91 ALA A O 1
ATOM 698 N N . SER A 1 92 ? -1.987 -0.688 6.020 1.00 41.44 92 SER A N 1
ATOM 699 C CA . SER A 1 92 ? -1.369 0.626 6.135 1.00 41.44 92 SER A CA 1
ATOM 700 C C . SER A 1 92 ? -0.098 0.446 6.976 1.00 41.44 92 SER A C 1
ATOM 702 O O . SER A 1 92 ? -0.175 -0.261 7.991 1.00 41.44 92 SER A O 1
ATOM 704 N N . PRO A 1 93 ? 1.051 1.065 6.624 1.00 37.97 93 PRO A N 1
ATOM 705 C CA . PRO A 1 93 ? 2.129 1.205 7.593 1.00 37.97 93 PRO A CA 1
ATOM 706 C C . PRO A 1 93 ? 1.481 1.700 8.883 1.00 37.97 93 PRO A C 1
ATOM 708 O O . PRO A 1 93 ? 0.535 2.500 8.817 1.00 37.97 93 PRO A O 1
ATOM 711 N N . VAL A 1 94 ? 1.916 1.165 10.027 1.00 43.19 94 VAL A N 1
ATOM 712 C CA . VAL A 1 94 ? 1.557 1.727 11.328 1.00 43.19 94 VAL A CA 1
ATOM 713 C C . VAL A 1 94 ? 2.039 3.166 11.258 1.00 43.19 94 VAL A C 1
ATOM 715 O O . VAL A 1 94 ? 3.212 3.458 11.458 1.00 43.19 94 VAL A O 1
ATOM 718 N N . ASN A 1 95 ? 1.160 4.064 10.831 1.00 44.28 95 ASN A N 1
ATOM 719 C CA . ASN A 1 95 ? 1.424 5.473 10.917 1.00 44.28 95 ASN A CA 1
ATOM 720 C C . ASN A 1 95 ? 1.514 5.678 12.421 1.00 44.28 95 ASN A C 1
ATOM 722 O O . ASN A 1 95 ? 0.555 5.360 13.130 1.00 44.28 95 ASN A O 1
ATOM 726 N N . GLU A 1 96 ? 2.632 6.203 12.910 1.00 48.41 96 GLU A N 1
ATOM 727 C CA . GLU A 1 96 ? 2.750 6.676 14.297 1.00 48.41 96 GLU A CA 1
ATOM 728 C C . GLU A 1 96 ? 1.592 7.632 14.654 1.00 48.41 96 GLU A C 1
ATOM 730 O O . GLU A 1 96 ? 1.268 7.815 15.814 1.00 48.41 96 GLU A O 1
ATOM 735 N N . THR A 1 97 ? 0.907 8.183 13.645 1.00 49.72 97 THR A N 1
ATOM 736 C CA . THR A 1 97 ? -0.314 8.996 13.738 1.00 49.72 97 THR A CA 1
ATOM 737 C C . THR A 1 97 ? -1.617 8.226 13.998 1.00 49.72 97 THR A C 1
ATOM 739 O O . THR A 1 97 ? -2.614 8.848 14.342 1.00 49.72 97 THR A O 1
ATOM 742 N N . THR A 1 98 ? -1.657 6.909 13.779 1.00 61.00 98 THR A N 1
ATOM 743 C CA . THR A 1 98 ? -2.852 6.057 13.991 1.00 61.00 98 THR A CA 1
ATOM 744 C C . THR A 1 98 ? -2.783 5.252 15.281 1.00 61.00 98 THR A C 1
ATOM 746 O O . THR A 1 98 ? -3.820 4.808 15.768 1.00 61.00 98 THR A O 1
ATOM 749 N N . LEU A 1 99 ? -1.581 5.073 15.835 1.00 73.06 99 LEU A N 1
ATOM 750 C CA . LEU A 1 99 ? -1.403 4.534 17.173 1.00 73.06 99 LEU A CA 1
ATOM 751 C C . LEU A 1 99 ? -1.690 5.654 18.170 1.00 73.06 99 LEU A C 1
ATOM 753 O O . LEU A 1 99 ? -0.954 6.634 18.226 1.00 73.06 99 LEU A O 1
ATOM 757 N N . ILE A 1 100 ? -2.762 5.504 18.932 1.00 76.62 100 ILE A N 1
ATOM 758 C CA . ILE A 1 100 ? -3.199 6.512 19.894 1.00 76.62 100 ILE A CA 1
ATOM 759 C C . ILE A 1 100 ? -3.340 5.887 21.279 1.00 76.62 100 ILE A C 1
ATOM 761 O O . ILE A 1 100 ? -3.500 4.673 21.424 1.00 76.62 100 ILE A O 1
ATOM 765 N N . SER A 1 101 ? -3.278 6.724 22.308 1.00 82.56 101 SER A N 1
ATOM 766 C CA . SER A 1 101 ? -3.617 6.324 23.672 1.00 82.56 101 SER A CA 1
ATOM 767 C C . SER A 1 101 ? -5.104 5.985 23.791 1.00 82.56 101 SER A C 1
ATOM 769 O O . SER A 1 101 ? -5.939 6.392 22.976 1.00 82.56 101 SER A O 1
ATOM 771 N N . ILE A 1 102 ? -5.476 5.275 24.855 1.00 83.12 102 ILE A N 1
ATOM 772 C CA . ILE A 1 102 ? -6.889 4.954 25.098 1.00 83.12 102 ILE A CA 1
ATOM 773 C C . ILE A 1 102 ? -7.711 6.218 25.365 1.00 83.12 102 ILE A C 1
ATOM 775 O O . ILE A 1 102 ? -8.887 6.272 25.010 1.00 83.12 102 ILE A O 1
ATOM 779 N N . GLN A 1 103 ? -7.095 7.255 25.936 1.00 84.31 103 GLN A N 1
ATOM 780 C CA . GLN A 1 103 ? -7.741 8.549 26.169 1.00 84.31 103 GLN A CA 1
ATOM 781 C C . GLN A 1 103 ? -8.164 9.196 24.848 1.00 84.31 103 GLN A C 1
ATOM 783 O O . GLN A 1 103 ? -9.325 9.564 24.679 1.00 84.31 103 GLN A O 1
ATOM 788 N N . GLU A 1 104 ? -7.247 9.258 23.886 1.00 84.56 104 GLU A N 1
ATOM 789 C CA . GLU A 1 104 ? -7.514 9.786 22.546 1.00 84.56 104 GLU A CA 1
ATOM 790 C C . GLU A 1 104 ? -8.548 8.932 21.803 1.00 84.56 104 GLU A C 1
ATOM 792 O O . GLU A 1 104 ? -9.405 9.466 21.098 1.00 84.56 104 GLU A O 1
ATOM 797 N N . ALA A 1 105 ? -8.529 7.609 21.999 1.00 84.75 105 ALA A N 1
ATOM 798 C CA . ALA A 1 105 ? -9.521 6.716 21.410 1.00 84.75 105 ALA A CA 1
ATOM 799 C C . ALA A 1 105 ? -10.930 6.991 21.962 1.00 84.75 105 ALA A C 1
ATOM 801 O O . ALA A 1 105 ? -11.895 7.070 21.201 1.00 84.75 105 ALA A O 1
ATOM 802 N N . GLU A 1 106 ? -11.063 7.198 23.276 1.00 84.75 106 GLU A N 1
ATOM 803 C CA . GLU A 1 106 ? -12.332 7.591 23.899 1.00 84.75 106 GLU A CA 1
ATOM 804 C C . GLU A 1 106 ? -12.826 8.966 23.433 1.00 84.75 106 GLU A C 1
ATOM 806 O O . GLU A 1 106 ? -14.037 9.189 23.348 1.00 84.75 106 GLU A O 1
ATOM 811 N N . GLU A 1 107 ? -11.922 9.898 23.131 1.00 85.38 107 GLU A N 1
ATOM 812 C CA . GLU A 1 107 ? -12.277 11.184 22.531 1.00 85.38 107 GLU A CA 1
ATOM 813 C C . GLU A 1 107 ? -12.740 11.029 21.082 1.00 85.38 107 GLU A C 1
ATOM 815 O O . GLU A 1 107 ? -13.768 11.597 20.711 1.00 85.38 107 GLU A O 1
ATOM 820 N N . ALA A 1 108 ? -12.049 10.209 20.288 1.00 83.12 108 ALA A N 1
ATOM 821 C CA . ALA A 1 108 ? -12.433 9.914 18.914 1.00 83.12 108 ALA A CA 1
ATOM 822 C C . ALA A 1 108 ? -13.825 9.270 18.843 1.00 83.12 108 ALA A C 1
ATOM 824 O O . ALA A 1 108 ? -14.652 9.715 18.053 1.00 83.12 108 ALA A O 1
ATOM 825 N N . ILE A 1 109 ? -14.134 8.309 19.725 1.00 85.31 109 ILE A N 1
ATOM 826 C CA . ILE A 1 109 ? -15.446 7.633 19.795 1.00 85.31 109 ILE A CA 1
ATOM 827 C C . ILE A 1 109 ? -16.614 8.625 19.958 1.00 85.31 109 ILE A C 1
ATOM 829 O O . ILE A 1 109 ? -17.724 8.345 19.502 1.00 85.31 109 ILE A O 1
ATOM 833 N N . LYS A 1 110 ? -16.393 9.789 20.586 1.00 84.19 110 LYS A N 1
ATOM 834 C CA . LYS A 1 110 ? -17.435 10.813 20.791 1.00 84.19 110 LYS A CA 1
ATOM 835 C C . LYS A 1 110 ? -17.793 11.581 19.516 1.00 84.19 110 LYS A C 1
ATOM 837 O O . LYS A 1 110 ? -18.794 12.296 19.526 1.00 84.19 110 LYS A O 1
ATOM 842 N N . LYS A 1 111 ? -17.003 11.475 18.443 1.00 79.38 111 LYS A N 1
ATOM 843 C CA . LYS A 1 111 ? -17.299 12.130 17.164 1.00 79.38 111 LYS A CA 1
ATOM 844 C C . LYS A 1 111 ? -18.588 11.552 16.562 1.00 79.38 111 LYS A C 1
ATOM 846 O O . LYS A 1 111 ? -18.809 10.342 16.560 1.00 79.38 111 LYS A O 1
ATOM 851 N N . GLU A 1 112 ? -19.445 12.429 16.039 1.00 72.62 112 GLU A N 1
ATOM 852 C CA . GLU A 1 112 ? -20.666 12.024 15.318 1.00 72.62 112 GLU A CA 1
ATOM 853 C C . GLU A 1 112 ? -20.363 11.560 13.881 1.00 72.62 112 GLU A C 1
ATOM 855 O O . GLU A 1 112 ? -21.098 10.771 13.289 1.00 72.62 112 GLU A O 1
ATOM 860 N N . PHE A 1 113 ? -19.259 12.044 13.314 1.00 67.50 113 PHE A N 1
ATOM 861 C CA . PHE A 1 113 ? -18.782 11.709 11.978 1.00 67.50 113 PHE A CA 1
ATOM 862 C C . PHE A 1 113 ? -17.269 11.968 11.905 1.00 67.50 113 PHE A C 1
ATOM 864 O O . PHE A 1 113 ? -16.827 12.968 12.486 1.00 67.50 113 PHE A O 1
ATOM 871 N N . PRO A 1 114 ? -16.468 11.157 11.189 1.00 71.19 114 PRO A N 1
ATOM 872 C CA . PRO A 1 114 ? -16.812 9.941 10.430 1.00 71.19 114 PRO A CA 1
ATOM 873 C C . PRO A 1 114 ? -17.006 8.687 11.314 1.00 71.19 114 PRO A C 1
ATOM 875 O O . PRO A 1 114 ? -17.016 8.793 12.539 1.00 71.19 114 PRO A O 1
ATOM 878 N N . LEU A 1 115 ? -17.203 7.499 10.719 1.00 76.38 115 LEU A N 1
ATOM 879 C CA . LEU A 1 115 ? -17.200 6.232 11.471 1.00 76.38 115 LEU A CA 1
ATOM 880 C C . LEU A 1 115 ? -15.853 6.031 12.169 1.00 76.38 115 LEU A C 1
ATOM 882 O O . LEU A 1 115 ? -14.811 6.223 11.551 1.00 76.38 115 LEU A O 1
ATOM 886 N N . ILE A 1 116 ? -15.861 5.593 13.426 1.00 81.62 116 ILE A N 1
ATOM 887 C CA . ILE A 1 116 ? -14.624 5.401 14.188 1.00 81.62 116 ILE A CA 1
ATOM 888 C C . ILE A 1 116 ? -14.335 3.915 14.302 1.00 81.62 116 ILE A C 1
ATOM 890 O O . ILE A 1 116 ? -15.129 3.157 14.858 1.00 81.62 116 ILE A O 1
ATOM 894 N N . ILE A 1 117 ? -13.191 3.493 13.782 1.00 81.12 117 ILE A N 1
ATOM 895 C CA . ILE A 1 117 ? -12.739 2.109 13.818 1.00 81.12 117 ILE A CA 1
ATOM 896 C C . ILE A 1 117 ? -11.538 2.036 14.751 1.00 81.12 117 ILE A C 1
ATOM 898 O O . ILE A 1 117 ? -10.546 2.732 14.551 1.00 81.12 117 ILE A O 1
ATOM 902 N N . ILE A 1 118 ? -11.627 1.187 15.769 1.00 83.69 118 ILE A N 1
ATOM 903 C CA . ILE A 1 118 ? -10.542 0.953 16.719 1.00 83.69 118 ILE A CA 1
ATOM 904 C C . ILE A 1 118 ? -10.132 -0.505 16.619 1.00 83.69 118 ILE A C 1
ATOM 906 O O . ILE A 1 118 ? -10.936 -1.405 16.866 1.00 83.69 118 ILE A O 1
ATOM 910 N N . GLU A 1 119 ? -8.873 -0.731 16.276 1.00 81.38 119 GLU A N 1
ATOM 911 C CA . GLU A 1 119 ? -8.240 -2.035 16.374 1.00 8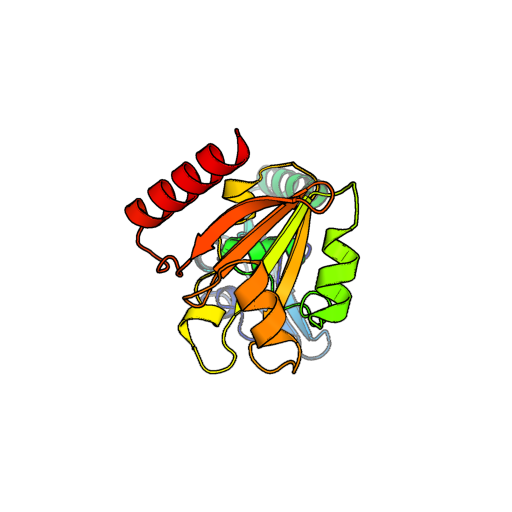1.38 119 GLU A CA 1
ATOM 912 C C . GLU A 1 119 ? -7.416 -2.109 17.656 1.00 81.38 119 GLU A C 1
ATOM 914 O O . GLU A 1 119 ? -6.519 -1.304 17.905 1.00 81.38 119 GLU A O 1
ATOM 919 N N . VAL A 1 120 ? -7.742 -3.091 18.482 1.00 81.94 120 VAL A N 1
ATOM 920 C CA . VAL A 1 120 ? -7.007 -3.407 19.697 1.00 81.94 120 VAL A CA 1
ATOM 921 C C . VAL A 1 120 ? -6.004 -4.495 19.367 1.00 81.94 120 VAL A C 1
ATOM 923 O O . VAL A 1 120 ? -6.395 -5.582 18.938 1.00 81.94 120 VAL A O 1
ATOM 926 N N . ILE A 1 121 ? -4.726 -4.192 19.566 1.00 78.06 121 ILE A N 1
ATOM 927 C CA . ILE A 1 121 ? -3.606 -5.090 19.292 1.00 78.06 121 ILE A CA 1
ATOM 928 C C . ILE A 1 121 ? -2.827 -5.386 20.572 1.00 78.06 121 ILE A C 1
ATOM 930 O O . ILE A 1 121 ? -2.804 -4.587 21.509 1.00 78.06 121 ILE A O 1
ATOM 934 N N . ASP A 1 122 ? -2.188 -6.549 20.601 1.00 74.19 122 ASP A N 1
ATOM 935 C CA . ASP A 1 122 ? -1.234 -6.912 21.644 1.00 74.19 122 ASP A CA 1
ATOM 936 C C . ASP A 1 122 ? 0.184 -6.583 21.151 1.00 74.19 122 ASP A C 1
ATOM 938 O O . ASP A 1 122 ? 0.533 -6.959 20.028 1.00 74.19 122 ASP A O 1
ATOM 942 N N . SER A 1 123 ? 0.986 -5.850 21.934 1.00 65.62 123 SER A N 1
ATOM 943 C CA . SER A 1 123 ? 2.358 -5.499 21.521 1.00 65.62 123 SER A CA 1
ATOM 944 C C . SER A 1 123 ? 3.270 -6.712 21.391 1.00 65.62 123 SER A C 1
ATOM 946 O O . SER A 1 123 ? 4.240 -6.658 20.634 1.00 65.62 123 SER A O 1
ATOM 948 N N . ASP A 1 124 ? 2.960 -7.789 22.111 1.00 59.06 124 ASP A N 1
ATOM 949 C CA . ASP A 1 124 ? 3.801 -8.981 22.177 1.00 59.06 124 ASP A CA 1
ATOM 950 C C . ASP A 1 124 ? 3.392 -10.055 21.151 1.00 59.06 124 ASP A C 1
ATOM 952 O O . ASP A 1 124 ? 4.100 -11.053 20.986 1.00 59.06 124 ASP A O 1
ATOM 956 N N . ASP A 1 125 ? 2.290 -9.855 20.415 1.00 60.22 125 ASP A N 1
ATOM 957 C CA . ASP A 1 125 ? 1.731 -10.862 19.510 1.00 60.22 125 ASP A CA 1
ATOM 958 C C . ASP A 1 125 ? 2.017 -10.549 18.028 1.00 60.22 125 ASP A C 1
ATOM 960 O O . ASP A 1 125 ? 1.396 -9.703 17.380 1.00 60.22 125 ASP A O 1
ATOM 964 N N . THR A 1 126 ? 2.976 -11.277 17.452 1.00 49.12 126 THR A N 1
ATOM 965 C CA . THR A 1 126 ? 3.458 -11.109 16.065 1.00 49.12 126 THR A CA 1
ATOM 966 C C . THR A 1 126 ? 2.372 -11.250 14.971 1.00 49.12 126 THR A C 1
ATOM 968 O O . THR A 1 126 ? 2.434 -10.510 13.985 1.00 49.12 126 THR A O 1
ATOM 971 N N . PRO A 1 127 ? 1.350 -12.125 15.099 1.00 49.47 127 PRO A N 1
ATOM 972 C CA . PRO A 1 127 ? 0.207 -12.203 14.185 1.00 49.47 127 PRO A CA 1
ATOM 973 C C . PRO A 1 127 ? -0.620 -10.910 14.099 1.00 49.47 127 PRO A C 1
ATOM 975 O O . PRO A 1 127 ? -1.131 -10.603 13.021 1.00 49.47 127 PRO A O 1
ATOM 978 N N . CYS A 1 128 ? -0.711 -10.122 15.181 1.00 48.09 128 CYS A N 1
ATOM 979 C CA . CYS A 1 128 ? -1.451 -8.851 15.207 1.00 48.09 128 CYS A CA 1
ATOM 980 C C . CYS A 1 128 ? -0.834 -7.779 14.289 1.00 48.09 128 CYS A C 1
ATOM 982 O O . CYS A 1 128 ? -1.525 -6.874 13.829 1.00 48.09 128 CYS A O 1
ATOM 984 N N . LEU A 1 129 ? 0.469 -7.878 14.006 1.00 49.97 129 LEU A N 1
ATOM 985 C CA . LEU A 1 129 ? 1.203 -6.927 13.164 1.00 49.97 129 LEU A CA 1
ATOM 986 C C . LEU A 1 129 ? 1.171 -7.293 11.674 1.00 49.97 129 LEU A C 1
ATOM 988 O O . LEU A 1 129 ? 1.415 -6.434 10.828 1.00 49.97 129 LEU A O 1
ATOM 992 N N . ILE A 1 130 ? 0.890 -8.560 11.355 1.00 44.84 130 ILE A N 1
ATOM 993 C CA . ILE A 1 130 ? 1.010 -9.125 10.002 1.00 44.84 130 ILE A CA 1
ATOM 994 C C . ILE A 1 130 ? -0.366 -9.297 9.339 1.00 44.84 130 ILE A C 1
ATOM 996 O O . ILE A 1 130 ? -0.492 -9.144 8.122 1.00 44.84 130 ILE A O 1
ATOM 1000 N N . ASN A 1 131 ? -1.412 -9.579 10.120 1.00 51.16 131 ASN A N 1
ATOM 1001 C CA . ASN A 1 131 ? -2.751 -9.866 9.608 1.00 51.16 131 ASN A CA 1
ATOM 1002 C C . ASN A 1 131 ? -3.656 -8.632 9.675 1.00 51.16 131 ASN A C 1
ATOM 1004 O O . ASN A 1 131 ? -4.488 -8.463 10.561 1.00 51.16 131 ASN A O 1
ATOM 1008 N N . SER A 1 132 ? -3.458 -7.785 8.673 1.00 53.59 132 SER A N 1
ATOM 1009 C CA . SER A 1 132 ? -4.308 -6.673 8.273 1.00 53.59 132 SER A CA 1
ATOM 1010 C C . SER A 1 132 ? -5.808 -6.984 8.170 1.00 53.59 132 SER A C 1
ATOM 1012 O O . SER A 1 132 ? -6.179 -7.712 7.247 1.00 53.59 132 SER A O 1
ATOM 1014 N N . VAL A 1 133 ? -6.699 -6.431 9.003 1.00 57.97 133 VAL A N 1
ATOM 1015 C CA . VAL A 1 133 ? -8.134 -6.423 8.664 1.00 57.97 133 VAL A CA 1
ATOM 1016 C C . VAL A 1 133 ? -8.316 -5.686 7.326 1.00 57.97 133 VAL A C 1
ATOM 1018 O O . VAL A 1 133 ? -7.843 -4.557 7.191 1.00 57.97 133 VAL A O 1
ATOM 1021 N N . PRO A 1 134 ? -9.024 -6.254 6.331 1.00 58.84 134 PRO A N 1
ATOM 1022 C CA . PRO A 1 134 ? -9.224 -5.601 5.041 1.00 58.84 134 PRO A CA 1
ATOM 1023 C C . PRO A 1 134 ? -10.310 -4.516 5.145 1.00 58.84 134 PRO A C 1
ATOM 1025 O O . PRO A 1 134 ? -11.435 -4.677 4.673 1.00 58.84 134 PRO A O 1
ATOM 1028 N N . ILE A 1 135 ? -9.979 -3.399 5.796 1.00 62.06 135 ILE A N 1
ATOM 1029 C CA . ILE A 1 135 ? -10.896 -2.285 6.102 1.00 62.06 135 ILE A CA 1
ATOM 1030 C C . ILE A 1 135 ? -11.550 -1.750 4.821 1.00 62.06 135 ILE A C 1
ATOM 1032 O O . ILE A 1 135 ? -12.766 -1.576 4.768 1.00 62.06 135 ILE A O 1
ATOM 1036 N N . THR A 1 136 ? -10.773 -1.582 3.753 1.00 54.56 136 THR A N 1
ATOM 1037 C CA . THR A 1 136 ? -11.265 -1.115 2.448 1.00 54.56 136 THR A CA 1
ATOM 1038 C C . THR A 1 136 ? -12.326 -2.045 1.844 1.00 54.56 136 THR A C 1
ATOM 1040 O O . THR A 1 136 ? -13.280 -1.575 1.227 1.00 54.56 136 THR A O 1
ATOM 1043 N N . GLU A 1 137 ? -12.240 -3.360 2.071 1.00 58.47 137 GLU A N 1
ATOM 1044 C CA . GLU A 1 137 ? -13.231 -4.338 1.589 1.00 58.47 137 GLU A CA 1
ATOM 1045 C C . GLU A 1 137 ? -14.510 -4.363 2.442 1.00 58.47 137 GLU A C 1
ATOM 1047 O O . GLU A 1 137 ? -15.592 -4.718 1.947 1.00 58.47 137 GLU A O 1
ATOM 1052 N N . ILE A 1 138 ? -14.396 -3.991 3.720 1.00 60.84 138 ILE A N 1
ATOM 1053 C CA . ILE A 1 138 ? -15.504 -3.972 4.680 1.00 60.84 138 ILE A CA 1
ATOM 1054 C C . ILE A 1 138 ? -16.329 -2.692 4.529 1.00 60.84 138 ILE A C 1
ATOM 1056 O O . ILE A 1 138 ? -17.550 -2.788 4.390 1.00 60.84 138 ILE A O 1
ATOM 1060 N N . PHE A 1 139 ? -15.678 -1.527 4.507 1.00 60.94 139 PHE A N 1
ATOM 1061 C CA . PHE A 1 139 ? -16.336 -0.216 4.602 1.00 60.94 139 PHE A CA 1
ATOM 1062 C C . PHE A 1 139 ? -16.491 0.512 3.256 1.00 60.94 139 PHE A C 1
ATOM 1064 O O . PHE A 1 139 ? -17.276 1.452 3.154 1.00 60.94 139 PHE A O 1
ATOM 1071 N N . GLY A 1 140 ? -15.823 0.059 2.188 1.00 60.22 140 GLY A N 1
ATOM 1072 C CA . GLY A 1 140 ? -15.970 0.654 0.856 1.00 60.22 140 GLY A CA 1
ATOM 1073 C C . GLY A 1 140 ? -15.562 2.134 0.819 1.00 60.22 140 GLY A C 1
ATOM 1074 O O . GLY A 1 140 ? -14.428 2.459 1.150 1.00 60.22 140 GLY A O 1
ATOM 1075 N N . PHE A 1 141 ? -16.482 3.010 0.390 1.00 51.59 141 PHE A N 1
ATOM 1076 C CA . PHE A 1 141 ? -16.288 4.469 0.279 1.00 51.59 141 PHE A CA 1
ATOM 1077 C C . PHE A 1 141 ? -16.909 5.265 1.442 1.00 51.59 141 PHE A C 1
ATOM 1079 O O . PHE A 1 141 ? -17.128 6.467 1.301 1.00 51.59 141 PHE A O 1
ATOM 1086 N N . GLU A 1 142 ? -17.281 4.625 2.553 1.00 60.22 142 GLU A N 1
ATOM 1087 C CA . GLU A 1 142 ? -17.748 5.382 3.720 1.00 60.22 142 GLU A CA 1
ATOM 1088 C C . GLU A 1 142 ? -16.582 6.148 4.357 1.00 60.22 142 GLU A C 1
ATOM 1090 O O . GLU A 1 142 ? -15.481 5.612 4.475 1.00 60.22 142 GLU A O 1
ATOM 1095 N N . ASP A 1 143 ? -16.812 7.396 4.774 1.00 65.12 143 ASP A N 1
ATOM 1096 C CA . ASP A 1 143 ? -15.810 8.139 5.535 1.00 65.12 143 ASP A CA 1
ATOM 1097 C C . ASP A 1 143 ? -15.628 7.460 6.901 1.00 65.12 143 ASP A C 1
ATOM 1099 O O . ASP A 1 143 ? -16.580 7.334 7.685 1.00 65.12 143 ASP A O 1
ATOM 1103 N N . TYR A 1 144 ? -14.398 7.030 7.188 1.00 72.00 144 TYR A N 1
ATOM 1104 C CA . TYR A 1 144 ? -13.997 6.447 8.466 1.00 72.00 144 TYR A CA 1
ATOM 1105 C C . TYR A 1 144 ? -12.653 7.014 8.943 1.00 72.00 144 TYR A C 1
ATOM 1107 O O . TYR A 1 144 ? -11.774 7.348 8.150 1.00 72.00 144 TYR A O 1
ATOM 1115 N N . GLU A 1 145 ? -12.477 7.075 10.258 1.00 73.69 145 GLU A N 1
ATOM 1116 C CA . GLU A 1 145 ? -11.181 7.221 10.915 1.00 73.69 145 GLU A CA 1
ATOM 1117 C C . GLU A 1 145 ? -10.805 5.884 11.552 1.00 73.69 145 GLU A C 1
ATOM 1119 O O . GLU A 1 145 ? -11.630 5.225 12.186 1.00 73.69 145 GLU A O 1
ATOM 1124 N N . TYR A 1 146 ? -9.552 5.478 11.375 1.00 76.44 146 TYR A N 1
ATOM 1125 C CA . TYR A 1 146 ? -9.044 4.210 11.876 1.00 76.44 146 TYR A CA 1
ATOM 1126 C C . TYR A 1 146 ? -7.869 4.432 12.822 1.00 76.44 146 TYR A C 1
ATOM 1128 O O . TYR A 1 146 ? -6.911 5.135 12.492 1.00 76.44 146 TYR A O 1
ATOM 1136 N N . TYR A 1 147 ? -7.953 3.787 13.979 1.00 78.94 147 TYR A N 1
ATOM 1137 C CA . TYR A 1 147 ? -7.013 3.918 15.075 1.00 78.94 147 TYR A CA 1
ATOM 1138 C C . TYR A 1 147 ? -6.595 2.552 15.607 1.00 78.94 147 TYR A C 1
ATOM 1140 O O . TYR A 1 147 ? -7.367 1.592 15.580 1.00 78.94 147 TYR A O 1
ATOM 1148 N N . LYS A 1 148 ? -5.377 2.488 16.139 1.00 78.94 148 LYS A N 1
ATOM 1149 C CA . LYS A 1 148 ? -4.830 1.328 16.837 1.00 78.94 148 LYS A CA 1
ATOM 1150 C C . LYS A 1 148 ? -4.583 1.684 18.295 1.00 78.94 148 LYS A C 1
ATOM 1152 O O . LYS A 1 148 ? -4.045 2.752 18.578 1.00 78.94 148 LYS A O 1
ATOM 1157 N N . VAL A 1 149 ? -4.933 0.776 19.200 1.00 81.00 149 VAL A N 1
ATOM 1158 C CA . VAL A 1 149 ? -4.580 0.856 20.625 1.00 81.00 149 VAL A CA 1
ATOM 1159 C C . VAL A 1 149 ? -3.882 -0.432 21.052 1.00 81.00 149 VAL A C 1
ATOM 1161 O O . VAL A 1 149 ? -4.231 -1.516 20.586 1.00 81.00 149 VAL A O 1
ATOM 1164 N N . VAL A 1 150 ? -2.892 -0.313 21.932 1.00 78.94 150 VAL A N 1
ATOM 1165 C CA . VAL A 1 150 ? -2.046 -1.426 22.391 1.00 78.94 150 VAL A CA 1
ATOM 1166 C C . VAL A 1 150 ? -2.380 -1.781 23.843 1.00 78.94 150 VAL A C 1
ATOM 1168 O O . VAL A 1 150 ? -2.687 -0.892 24.643 1.00 78.94 150 VAL A O 1
ATOM 1171 N N . ASN A 1 151 ? -2.308 -3.066 24.204 1.00 70.12 151 ASN A N 1
ATOM 1172 C CA . ASN A 1 151 ? -2.372 -3.490 25.604 1.00 70.12 15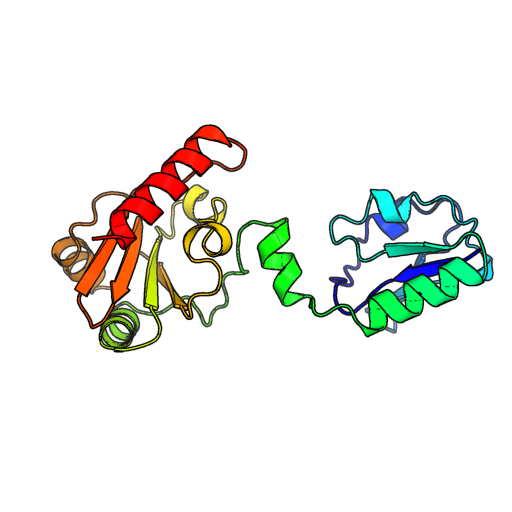1 ASN A CA 1
ATOM 1173 C C . ASN A 1 151 ? -1.110 -3.014 26.364 1.00 70.12 151 ASN A C 1
ATOM 1175 O O . ASN A 1 151 ? 0.011 -3.427 26.115 1.00 70.12 151 ASN A O 1
ATOM 1179 N N . GLY A 1 152 ? -1.257 -2.078 27.293 1.00 64.62 152 GLY A N 1
ATOM 1180 C CA . GLY A 1 152 ? -0.096 -1.496 27.986 1.00 64.62 152 GLY A CA 1
ATOM 1181 C C . GLY A 1 152 ? -0.354 -0.102 28.537 1.00 64.62 152 GLY A C 1
ATOM 1182 O O . GLY A 1 152 ? 0.367 0.359 29.415 1.00 64.62 152 GLY A O 1
ATOM 1183 N N . ASP A 1 153 ? -1.418 0.541 28.063 1.00 65.38 153 ASP A N 1
ATOM 1184 C CA . ASP A 1 153 ? -2.003 1.728 28.681 1.00 65.38 153 ASP A CA 1
ATOM 1185 C C . ASP A 1 153 ? -2.750 1.330 29.973 1.00 65.38 153 ASP A C 1
ATOM 1187 O O . ASP A 1 153 ? -3.486 0.339 29.992 1.00 65.38 153 ASP A O 1
ATOM 1191 N N . GLU A 1 154 ? -2.590 2.096 31.058 1.00 74.31 154 GLU A N 1
ATOM 1192 C CA . GLU A 1 154 ? -3.257 1.857 32.353 1.00 74.31 154 GLU A CA 1
ATOM 1193 C C . GLU A 1 154 ? -4.790 1.782 32.228 1.00 74.31 154 GLU A C 1
ATOM 1195 O O . GLU A 1 154 ? -5.471 1.153 33.042 1.00 74.31 154 GLU A O 1
ATOM 1200 N N . LEU A 1 155 ? -5.353 2.405 31.190 1.00 79.00 155 LEU A N 1
ATOM 1201 C CA . LEU A 1 155 ? -6.790 2.423 30.935 1.00 79.00 155 LEU A CA 1
ATOM 1202 C C . LEU A 1 155 ? -7.300 1.190 30.181 1.00 79.00 155 LEU A C 1
ATOM 1204 O O . LEU A 1 155 ? -8.523 1.025 30.067 1.00 79.00 155 LEU A O 1
ATOM 1208 N N . TYR A 1 156 ? -6.403 0.314 29.713 1.00 81.06 156 TYR A N 1
ATOM 1209 C CA . TYR A 1 156 ? -6.723 -0.851 28.886 1.00 81.06 156 TYR A CA 1
ATOM 1210 C C . TYR A 1 156 ? -7.754 -1.757 29.535 1.00 81.06 156 TYR A C 1
ATOM 1212 O O . TYR A 1 156 ? -8.783 -2.051 28.930 1.00 81.06 156 TYR A O 1
ATOM 1220 N N . ASP A 1 157 ? -7.555 -2.117 30.800 1.00 80.06 157 ASP A N 1
ATOM 1221 C CA . ASP A 1 157 ? -8.473 -3.009 31.508 1.00 80.06 157 ASP A CA 1
ATOM 1222 C C . ASP A 1 157 ? -9.888 -2.427 31.615 1.00 80.06 157 ASP A C 1
ATOM 1224 O O . ASP A 1 157 ? -10.882 -3.158 31.559 1.00 80.06 157 ASP A O 1
ATOM 1228 N N . SER A 1 158 ? -10.001 -1.104 31.768 1.00 82.94 158 SER A N 1
ATOM 1229 C CA . SER A 1 158 ? -11.299 -0.426 31.839 1.00 82.94 158 SER A CA 1
ATOM 1230 C C . SER A 1 158 ? -11.985 -0.393 30.471 1.00 82.94 158 SER A C 1
ATOM 1232 O O . SER A 1 158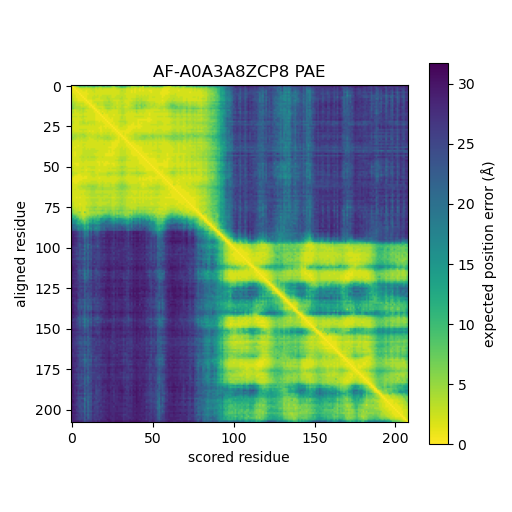 ? -13.188 -0.658 30.371 1.00 82.94 158 SER A O 1
ATOM 1234 N N . PHE A 1 159 ? -11.209 -0.136 29.416 1.00 84.50 159 PHE A N 1
ATOM 1235 C CA . PHE A 1 159 ? -11.674 -0.076 28.038 1.00 84.50 159 PHE A CA 1
ATOM 1236 C C . PHE A 1 159 ? -12.100 -1.460 27.536 1.00 84.50 159 PHE A C 1
ATOM 1238 O O . PHE A 1 159 ? -13.198 -1.616 26.995 1.00 84.50 159 PHE A O 1
ATOM 1245 N N . ALA A 1 160 ? -11.287 -2.485 27.796 1.00 82.75 160 ALA A N 1
ATOM 1246 C CA . ALA A 1 160 ? -11.563 -3.873 27.451 1.00 82.75 160 ALA A CA 1
ATOM 1247 C C . ALA A 1 160 ? -12.824 -4.390 28.155 1.00 82.75 160 ALA A C 1
ATOM 1249 O O . ALA A 1 160 ? -13.683 -4.989 27.510 1.00 82.75 160 ALA A O 1
ATOM 1250 N N . LYS A 1 161 ? -13.009 -4.090 29.451 1.00 83.62 161 LYS A N 1
ATOM 1251 C CA . LYS A 1 161 ? -14.240 -4.449 30.182 1.00 83.62 161 LYS A CA 1
ATOM 1252 C C . LYS A 1 161 ? -15.477 -3.762 29.611 1.00 83.62 161 LYS A C 1
ATOM 1254 O O . LYS A 1 161 ? -16.500 -4.420 29.438 1.00 83.62 161 LYS A O 1
ATOM 1259 N N . ARG A 1 162 ? -15.393 -2.463 29.304 1.00 84.31 162 ARG A N 1
ATOM 1260 C CA . ARG A 1 162 ? -16.524 -1.686 28.768 1.00 84.31 162 ARG A CA 1
ATOM 1261 C C . ARG A 1 162 ? -16.964 -2.182 27.392 1.00 84.31 162 ARG A C 1
ATOM 1263 O O . ARG A 1 162 ? -18.159 -2.279 27.135 1.00 84.31 162 ARG A O 1
ATOM 1270 N N . ASN A 1 163 ? -16.002 -2.530 26.542 1.00 82.88 163 ASN A N 1
ATOM 1271 C CA . ASN A 1 163 ? -16.245 -3.013 25.180 1.00 82.88 163 ASN A CA 1
ATOM 1272 C C . ASN A 1 1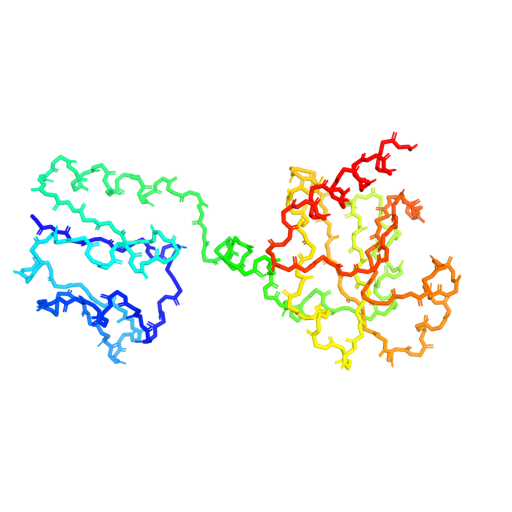63 ? -16.321 -4.554 25.086 1.00 82.88 163 ASN A C 1
ATOM 1274 O O . ASN A 1 163 ? -16.527 -5.119 24.007 1.00 82.88 163 ASN A O 1
ATOM 1278 N N . ASN A 1 164 ? -16.213 -5.240 26.232 1.00 81.50 164 ASN A N 1
ATOM 1279 C CA . ASN A 1 164 ? -16.275 -6.694 26.393 1.00 81.50 164 ASN A CA 1
ATOM 1280 C C . ASN A 1 164 ? -15.300 -7.438 25.454 1.00 81.50 164 ASN A C 1
ATOM 1282 O O . ASN A 1 164 ? -15.691 -8.392 24.781 1.00 81.50 164 ASN A O 1
ATOM 1286 N N . ILE A 1 165 ? -14.057 -6.955 25.403 1.00 81.62 165 ILE A N 1
ATOM 1287 C CA . ILE A 1 165 ? -12.944 -7.502 24.616 1.00 81.62 165 ILE A CA 1
ATOM 1288 C C . ILE A 1 165 ? -12.292 -8.635 25.408 1.00 81.62 165 ILE A C 1
ATOM 1290 O O . ILE A 1 165 ? -11.923 -8.440 26.567 1.00 81.62 165 ILE A O 1
ATOM 1294 N N . LYS A 1 166 ? -12.163 -9.814 24.800 1.00 78.31 166 LYS A N 1
ATOM 1295 C CA . LYS A 1 166 ? -11.590 -11.012 25.436 1.00 78.31 166 LYS A CA 1
ATOM 1296 C C . LYS A 1 166 ? -10.354 -11.549 24.729 1.00 78.31 166 LYS A C 1
ATOM 1298 O O . LYS A 1 166 ? -9.555 -12.224 25.372 1.00 78.31 166 LYS A O 1
ATOM 1303 N N . VAL A 1 167 ? -10.227 -11.292 23.430 1.00 75.69 167 VAL A N 1
ATOM 1304 C CA . VAL A 1 167 ? -9.173 -11.850 22.575 1.00 75.69 167 VAL A CA 1
ATOM 1305 C C . VAL A 1 167 ? -8.578 -10.743 21.710 1.00 75.69 167 VAL A C 1
ATOM 1307 O O . VAL A 1 167 ? -9.319 -9.925 21.168 1.00 75.69 167 VAL A O 1
ATOM 1310 N N . CYS A 1 168 ? -7.255 -10.726 21.567 1.00 68.75 168 CYS A N 1
ATOM 1311 C CA . CYS A 1 168 ? -6.546 -9.848 20.636 1.00 68.75 168 CYS A CA 1
ATOM 1312 C C . CYS A 1 168 ? -6.126 -10.632 19.369 1.00 68.75 168 CYS A C 1
ATOM 1314 O O . CYS A 1 168 ? -5.866 -11.831 19.474 1.00 68.75 168 CYS A O 1
ATOM 1316 N N . PRO A 1 169 ? -6.086 -9.994 18.182 1.00 74.00 169 PRO A N 1
ATOM 1317 C C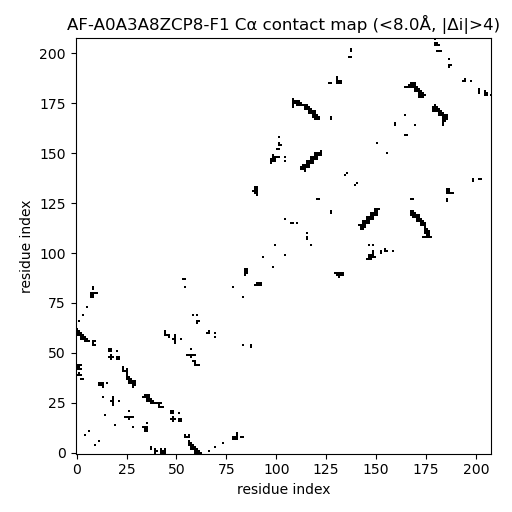A . PRO A 1 169 ? -6.546 -8.631 17.935 1.00 74.00 169 PRO A CA 1
ATOM 1318 C C . PRO A 1 169 ? -8.080 -8.548 17.963 1.00 74.00 169 PRO A C 1
ATOM 1320 O O . PRO A 1 169 ? -8.775 -9.552 17.808 1.00 74.00 169 PRO A O 1
ATOM 1323 N N . SER A 1 170 ? -8.620 -7.354 18.193 1.00 79.00 170 SER A N 1
ATOM 1324 C CA . SER A 1 170 ? -10.066 -7.106 18.193 1.00 79.00 170 SER A CA 1
ATOM 1325 C C . SER A 1 170 ? -10.405 -5.825 17.453 1.00 79.00 170 SER A C 1
ATOM 1327 O O . SER A 1 170 ? -9.880 -4.763 17.773 1.00 79.00 170 SER A O 1
ATOM 1329 N N . LEU A 1 171 ? -11.337 -5.907 16.509 1.00 80.06 171 LEU A N 1
ATOM 1330 C CA . LEU A 1 171 ? -11.838 -4.767 15.755 1.00 80.06 171 LEU A CA 1
ATOM 1331 C C . LEU A 1 171 ? -13.169 -4.289 16.334 1.00 80.06 171 LEU A C 1
ATOM 1333 O O . LEU A 1 171 ? -14.116 -5.068 16.479 1.00 80.06 171 LEU A O 1
ATOM 1337 N N . LEU A 1 172 ? -13.253 -2.994 16.613 1.00 85.69 172 LEU A N 1
ATOM 1338 C CA . LEU A 1 172 ? -14.439 -2.308 17.108 1.00 85.69 172 LEU A CA 1
ATOM 1339 C C . LEU A 1 172 ? -14.829 -1.199 16.135 1.00 85.69 172 LEU A C 1
ATOM 1341 O O . LEU A 1 172 ? -13.973 -0.458 15.659 1.00 85.69 172 LEU A O 1
ATOM 1345 N N . VAL A 1 173 ? -16.125 -1.059 15.872 1.00 84.00 173 VAL A N 1
ATOM 1346 C CA . VAL A 1 173 ? -16.667 0.014 15.032 1.00 84.00 173 VAL A CA 1
ATOM 1347 C C . VAL A 1 173 ? -17.670 0.812 15.836 1.00 84.00 173 VAL A C 1
ATOM 1349 O O . VAL A 1 173 ? -18.613 0.242 16.387 1.00 84.00 173 VAL A O 1
ATOM 1352 N N . PHE A 1 174 ? -17.495 2.126 15.859 1.00 84.50 174 PHE A N 1
ATOM 1353 C CA . PHE A 1 174 ? -18.338 3.066 16.575 1.00 84.50 174 PHE A CA 1
ATOM 1354 C C . PHE A 1 174 ? -18.984 4.076 15.628 1.00 84.50 174 PHE A C 1
ATOM 1356 O O . PHE A 1 174 ? -18.393 4.510 14.637 1.00 84.50 174 PHE A O 1
ATOM 1363 N N . LYS A 1 175 ? -20.200 4.487 15.987 1.00 82.56 175 LYS A N 1
ATOM 1364 C CA . LYS A 1 175 ? -20.926 5.605 15.384 1.00 82.56 175 LYS A CA 1
ATOM 1365 C C . LYS A 1 175 ? -21.681 6.342 16.477 1.00 82.56 175 LYS A C 1
ATOM 1367 O O . LYS A 1 175 ? -22.410 5.710 17.240 1.00 82.56 175 LYS A O 1
ATOM 1372 N N . ASN A 1 176 ? -21.524 7.662 16.556 1.00 80.19 176 ASN A N 1
ATOM 1373 C CA . ASN A 1 176 ? -22.182 8.500 17.567 1.00 80.19 176 ASN A CA 1
ATOM 1374 C C . ASN A 1 176 ? -21.950 8.004 19.009 1.00 80.19 176 ASN A C 1
ATOM 1376 O O . ASN A 1 176 ? -22.881 7.952 19.813 1.00 80.19 176 ASN A O 1
ATOM 1380 N N . GLY A 1 177 ? -20.733 7.555 19.329 1.00 80.06 177 GLY A N 1
ATOM 1381 C CA . GLY A 1 177 ? -20.408 7.007 20.650 1.00 80.06 177 GLY A CA 1
ATOM 1382 C C . GLY A 1 177 ? -20.964 5.612 20.956 1.00 80.06 177 GLY A C 1
ATOM 1383 O O . GLY A 1 177 ? -20.740 5.102 22.053 1.00 80.06 177 GLY A O 1
ATOM 1384 N N . VAL A 1 178 ? -21.669 4.976 20.015 1.00 83.25 178 VAL A N 1
ATOM 1385 C CA . VAL A 1 178 ? -22.259 3.642 20.181 1.00 83.25 178 VAL A CA 1
ATOM 1386 C C . VAL A 1 178 ? -21.484 2.627 19.356 1.00 83.25 178 VAL A C 1
ATOM 1388 O O . VAL A 1 178 ? -21.145 2.882 18.202 1.00 83.25 178 VAL A O 1
ATOM 1391 N N . ILE A 1 179 ? -21.221 1.459 19.940 1.00 85.69 179 ILE A N 1
ATOM 1392 C CA . ILE A 1 179 ? -20.609 0.343 19.223 1.00 85.69 179 ILE A CA 1
ATOM 1393 C C . ILE A 1 179 ? -21.619 -0.264 18.239 1.00 85.69 179 ILE A C 1
ATOM 1395 O O . ILE A 1 179 ? -22.682 -0.739 18.635 1.00 85.69 179 ILE A O 1
ATOM 1399 N N . LEU A 1 180 ? -21.286 -0.232 16.951 1.00 82.69 180 LEU A N 1
ATOM 1400 C CA . LEU A 1 180 ? -22.073 -0.849 15.883 1.00 82.69 180 LEU A CA 1
ATOM 1401 C C . LEU A 1 180 ? -21.668 -2.302 15.657 1.00 82.69 180 LEU A C 1
ATOM 1403 O O . LEU A 1 180 ? -22.513 -3.178 15.502 1.00 82.69 180 LEU A O 1
ATOM 1407 N N . ALA A 1 181 ? -20.362 -2.565 15.640 1.00 81.38 181 ALA A N 1
ATOM 1408 C CA . ALA A 1 181 ? -19.835 -3.885 15.340 1.00 81.38 181 ALA A CA 1
ATOM 1409 C C . ALA A 1 181 ? -18.592 -4.189 16.169 1.00 81.38 181 ALA A C 1
ATOM 1411 O O . ALA A 1 181 ? -17.822 -3.301 16.538 1.00 81.38 181 ALA A O 1
ATOM 1412 N N . ARG A 1 182 ? -18.405 -5.481 16.437 1.00 82.62 182 ARG A N 1
ATOM 1413 C CA . ARG A 1 182 ? -17.221 -6.029 17.089 1.00 82.62 182 ARG A CA 1
ATOM 1414 C C . ARG A 1 182 ? -16.875 -7.369 16.474 1.00 82.62 182 ARG A C 1
ATOM 1416 O O . ARG A 1 182 ? -17.759 -8.213 16.319 1.00 82.62 182 ARG A O 1
ATOM 1423 N N . LYS A 1 183 ? -15.587 -7.599 16.254 1.00 79.38 183 LYS A N 1
ATOM 1424 C CA . LYS A 1 183 ? -15.062 -8.899 15.851 1.00 79.38 183 LYS A CA 1
ATOM 1425 C C . LYS A 1 183 ? -13.725 -9.145 16.538 1.00 79.38 183 LYS A C 1
ATOM 1427 O O . LYS A 1 183 ? -12.856 -8.284 16.516 1.00 79.38 183 LYS A O 1
ATOM 1432 N N . GLU A 1 184 ? -13.604 -10.302 17.176 1.00 78.38 184 GLU A N 1
ATOM 1433 C CA . GLU A 1 184 ? -12.379 -10.738 17.850 1.00 78.38 184 GLU A CA 1
ATOM 1434 C C . GLU A 1 184 ? -11.633 -11.742 16.957 1.00 78.38 184 GLU A C 1
ATOM 1436 O O . GLU A 1 184 ? -12.273 -12.522 16.244 1.00 78.38 184 GLU A O 1
ATOM 1441 N N . GLY A 1 185 ? -10.303 -11.739 17.030 1.00 69.62 185 GLY A N 1
ATOM 1442 C CA . GLY A 1 185 ? -9.409 -12.606 16.266 1.00 69.62 185 GLY A CA 1
ATOM 1443 C C . GLY A 1 185 ? -8.828 -11.947 15.012 1.00 69.62 185 GLY A C 1
ATOM 1444 O O . GLY A 1 185 ? -9.335 -10.943 14.510 1.00 69.62 185 GLY A O 1
ATOM 1445 N N . SER A 1 186 ? -7.746 -12.536 14.500 1.00 62.25 186 SER A N 1
ATOM 1446 C CA . SER A 1 186 ? -7.152 -12.174 13.209 1.00 62.25 186 SER A CA 1
ATOM 1447 C C . SER A 1 186 ? -7.666 -13.093 12.098 1.00 62.25 186 SER A C 1
ATOM 1449 O O . SER A 1 186 ? -8.167 -14.184 12.361 1.00 62.25 186 SER A O 1
ATOM 1451 N N . VAL A 1 187 ? -7.545 -12.648 10.848 1.00 59.44 187 VAL A N 1
ATOM 1452 C CA . VAL A 1 187 ? -7.738 -13.497 9.666 1.00 59.44 187 VAL A CA 1
ATOM 1453 C C . VAL A 1 187 ? -6.361 -13.796 9.096 1.00 59.44 187 VAL A C 1
ATOM 1455 O O . VAL A 1 187 ? -5.625 -12.865 8.775 1.00 59.44 187 VAL A O 1
ATOM 1458 N N . GLU A 1 188 ? -5.999 -15.070 8.957 1.00 53.12 188 GLU A N 1
ATOM 1459 C CA . GLU A 1 188 ? -4.712 -15.432 8.362 1.00 53.12 188 GLU A CA 1
ATOM 1460 C C . GLU A 1 188 ? -4.645 -15.015 6.884 1.00 53.12 188 GLU A C 1
ATOM 1462 O O . GLU A 1 188 ? -5.529 -15.320 6.071 1.00 53.12 188 GLU A O 1
ATOM 1467 N N . ASN A 1 189 ? -3.562 -14.327 6.512 1.00 47.06 189 ASN A N 1
ATOM 1468 C CA . ASN A 1 189 ? -3.278 -13.989 5.122 1.00 47.06 189 ASN A CA 1
ATOM 1469 C C . ASN A 1 189 ? -3.192 -15.262 4.256 1.00 47.06 189 ASN A C 1
ATOM 1471 O O . ASN A 1 189 ? -2.294 -16.082 4.423 1.00 47.06 189 ASN A O 1
ATOM 1475 N N . GLY A 1 190 ? -4.116 -15.408 3.298 1.00 45.59 190 GLY A N 1
ATOM 1476 C CA . GLY A 1 190 ? -4.169 -16.537 2.356 1.00 45.59 190 GLY A CA 1
ATOM 1477 C C . GLY A 1 190 ? -5.380 -17.462 2.519 1.00 45.59 190 GLY A C 1
ATOM 1478 O O . GLY A 1 190 ? -5.667 -18.237 1.605 1.00 45.59 190 GLY A O 1
ATOM 1479 N N . ASN A 1 191 ? -6.147 -17.346 3.610 1.00 58.12 191 ASN A N 1
ATOM 1480 C CA . ASN A 1 191 ? -7.409 -18.070 3.769 1.00 58.12 191 ASN A CA 1
ATOM 1481 C C . ASN A 1 191 ? -8.597 -17.252 3.229 1.00 58.12 191 ASN A C 1
ATOM 1483 O O . ASN A 1 191 ? -9.295 -16.540 3.953 1.00 58.12 191 ASN A O 1
ATOM 1487 N N . TYR A 1 192 ? -8.829 -17.346 1.917 1.00 54.03 192 TYR A N 1
ATOM 1488 C CA . TYR A 1 192 ? -9.891 -16.602 1.225 1.00 54.03 192 TYR A CA 1
ATOM 1489 C C . TYR A 1 192 ? -11.306 -16.892 1.756 1.00 54.03 192 TYR A C 1
ATOM 1491 O O . TYR A 1 192 ? -12.178 -16.031 1.646 1.00 54.03 192 TYR A O 1
ATOM 1499 N N . ILE A 1 193 ? -11.539 -18.080 2.325 1.00 60.41 193 ILE A N 1
ATOM 1500 C CA . ILE A 1 193 ? -12.847 -18.486 2.855 1.00 60.41 193 ILE A CA 1
ATOM 1501 C C . ILE A 1 193 ? -13.113 -17.766 4.180 1.00 60.41 193 ILE A C 1
ATOM 1503 O O . ILE A 1 193 ? -14.120 -17.071 4.295 1.00 60.41 193 ILE A O 1
ATOM 1507 N N . GLU A 1 194 ? -12.178 -17.840 5.130 1.00 63.50 194 GLU A N 1
ATOM 1508 C CA . GLU A 1 194 ? -12.295 -17.135 6.416 1.00 63.50 194 GLU A CA 1
ATOM 1509 C C . GLU A 1 194 ? -12.372 -15.618 6.233 1.00 63.50 194 GLU A C 1
ATOM 1511 O O . GLU A 1 194 ? -13.163 -14.951 6.898 1.00 63.50 194 GLU A O 1
ATOM 1516 N N . ARG A 1 195 ? -11.615 -15.061 5.278 1.00 62.84 195 ARG A N 1
ATOM 1517 C CA . ARG A 1 195 ? -11.688 -13.633 4.939 1.00 62.84 195 ARG A CA 1
ATOM 1518 C C . ARG A 1 195 ? -13.072 -13.237 4.428 1.00 62.84 195 ARG A C 1
ATOM 1520 O O . ARG A 1 195 ? -13.613 -12.218 4.853 1.00 62.84 195 ARG A O 1
ATOM 1527 N N . ALA A 1 196 ? -13.663 -14.034 3.539 1.00 61.19 196 ALA A N 1
ATOM 1528 C CA . ALA A 1 196 ? -14.998 -13.765 3.011 1.00 61.19 196 ALA A CA 1
ATOM 1529 C C . ALA A 1 196 ? -16.081 -13.865 4.100 1.00 61.19 196 ALA A C 1
ATOM 1531 O O . ALA A 1 196 ? -16.988 -13.030 4.134 1.00 61.19 196 ALA A O 1
ATOM 1532 N N . GLU A 1 197 ? -15.971 -14.839 5.006 1.00 68.56 197 GLU A N 1
ATOM 1533 C CA . GLU A 1 197 ? -16.872 -14.983 6.156 1.00 68.56 197 GLU A CA 1
ATOM 1534 C C . GLU A 1 197 ? -16.732 -13.813 7.133 1.00 68.56 197 GLU A C 1
ATOM 1536 O O . GLU A 1 197 ? -17.732 -13.204 7.508 1.00 68.56 197 GLU A O 1
ATOM 1541 N N . PHE A 1 198 ? -15.502 -13.408 7.455 1.00 68.12 198 PHE A N 1
ATOM 1542 C CA . PHE A 1 198 ? -15.227 -12.252 8.305 1.00 68.12 198 PHE A CA 1
ATOM 1543 C C . PHE A 1 198 ? -15.844 -10.963 7.743 1.00 68.12 198 PHE A C 1
ATOM 1545 O O . PHE A 1 198 ? -16.508 -10.215 8.464 1.00 68.12 198 PHE A O 1
ATOM 1552 N N . ILE A 1 199 ? -15.665 -10.708 6.442 1.00 66.81 199 ILE A N 1
ATOM 1553 C CA . ILE A 1 199 ? -16.234 -9.530 5.771 1.00 66.81 199 ILE A CA 1
ATOM 1554 C C . ILE A 1 199 ? -17.762 -9.583 5.791 1.00 66.81 199 ILE A C 1
ATOM 1556 O O . ILE A 1 199 ? -18.415 -8.560 6.012 1.00 66.81 199 ILE A O 1
ATOM 1560 N N . LYS A 1 200 ? -18.346 -10.762 5.556 1.00 71.69 200 LYS A N 1
ATOM 1561 C CA . LYS A 1 200 ? -19.797 -10.951 5.580 1.00 71.69 200 LYS A CA 1
ATOM 1562 C C . LYS A 1 200 ? -20.366 -10.677 6.973 1.00 71.69 200 LYS A C 1
ATOM 1564 O O . LYS A 1 200 ? -21.303 -9.888 7.077 1.00 71.69 200 LYS A O 1
ATOM 1569 N N . ASP A 1 201 ? -19.769 -11.249 8.014 1.00 71.69 201 ASP A N 1
ATOM 1570 C CA . ASP A 1 201 ? -20.171 -11.050 9.410 1.00 71.69 201 ASP A CA 1
ATOM 1571 C C . ASP A 1 201 ? -20.128 -9.569 9.801 1.00 71.69 201 ASP A C 1
ATOM 1573 O O . ASP A 1 201 ? -21.074 -9.041 10.387 1.00 71.69 201 ASP A O 1
ATOM 1577 N N . MET A 1 202 ? -19.048 -8.872 9.431 1.00 72.69 202 MET A N 1
ATOM 1578 C CA . MET A 1 202 ? -18.897 -7.442 9.697 1.00 72.69 202 MET A CA 1
ATOM 1579 C C . MET A 1 202 ? -19.954 -6.612 8.964 1.00 72.69 202 MET A C 1
ATOM 1581 O O . MET A 1 202 ? -20.586 -5.746 9.566 1.00 72.69 202 MET A O 1
ATOM 1585 N N . LYS A 1 203 ? -20.215 -6.902 7.684 1.00 71.75 203 LYS A N 1
ATOM 1586 C CA . LYS A 1 203 ? -21.266 -6.220 6.910 1.00 71.75 203 LYS A CA 1
ATOM 1587 C C . LYS A 1 203 ? -22.670 -6.498 7.441 1.00 71.75 203 LYS A C 1
ATOM 1589 O O . LYS A 1 203 ? -23.541 -5.644 7.310 1.00 71.75 203 LYS A O 1
ATOM 1594 N N . GLU A 1 204 ? -22.921 -7.672 8.013 1.00 73.94 204 GLU A N 1
ATOM 1595 C CA . GLU A 1 204 ? -24.189 -7.979 8.682 1.00 73.94 204 GLU A CA 1
ATOM 1596 C C . GLU A 1 204 ? -24.323 -7.248 10.023 1.00 73.94 204 GLU A C 1
ATOM 1598 O O . GLU A 1 204 ? -25.407 -6.752 10.332 1.00 73.94 204 GLU A O 1
ATOM 1603 N N . ALA A 1 205 ? -23.235 -7.124 10.789 1.00 70.50 205 ALA A N 1
ATOM 1604 C CA . ALA A 1 205 ? -23.216 -6.371 12.040 1.00 70.50 205 ALA A CA 1
ATOM 1605 C C . ALA A 1 205 ? -23.476 -4.870 11.822 1.00 70.50 205 ALA A C 1
ATOM 1607 O O . ALA A 1 205 ? -24.232 -4.273 12.578 1.00 70.50 205 ALA A O 1
ATOM 1608 N N . LEU A 1 206 ? -22.931 -4.287 10.749 1.00 68.19 206 LEU A N 1
ATOM 1609 C CA . LEU A 1 206 ? -23.095 -2.866 10.407 1.00 68.19 206 LEU A CA 1
ATOM 1610 C C . LEU A 1 206 ? -24.485 -2.494 9.856 1.00 68.19 206 LEU A C 1
ATOM 1612 O O . LEU A 1 206 ? -24.800 -1.313 9.745 1.00 68.19 206 LEU A O 1
ATOM 1616 N N . LYS A 1 207 ? -25.318 -3.477 9.485 1.00 67.19 207 LYS A N 1
ATOM 1617 C CA . LYS A 1 207 ? -26.691 -3.256 8.984 1.00 67.19 207 LYS A CA 1
ATOM 1618 C C . LYS A 1 207 ? -27.747 -3.145 10.092 1.00 67.19 207 LYS A C 1
ATOM 1620 O O . LYS A 1 207 ? -28.910 -2.901 9.766 1.00 67.19 207 LYS A O 1
ATOM 1625 N N . LYS A 1 208 ? -27.379 -3.402 11.349 1.00 53.16 208 LYS A N 1
ATOM 1626 C CA . LYS A 1 208 ? -28.264 -3.311 12.521 1.00 53.16 208 LYS A CA 1
ATOM 1627 C C . LYS A 1 208 ? -28.205 -1.925 13.147 1.00 53.16 208 LYS A C 1
ATOM 1629 O O . LYS A 1 208 ? -29.268 -1.509 13.655 1.00 53.16 208 LYS A O 1
#

Mean predicted aligned error: 15.55 Å

Foldseek 3Di:
DFKFFLQQQDPQDQPQPLCVQQPQNQWHADPVVSGIDGNRVRDPQPCPSCVSPPSNRMHGDPDPVVVVVVVVCSVPPPHGNQVSCCVPQVDRPPPVVQEDEVVVLLVVLQDQDDKEKEWEAEPVDPLLVRFHQNVCLQQPPGDYRHHYYYPPHPCVVVVCVVVVPDAPGKMWIHHNNDTQDIDHDGDDPPPPPVSVVVSVRSNVSNVD

Radius of gyration: 21.77 Å; Cα contacts (8 Å, |Δi|>4): 323; chains: 1; bounding box: 52×31×63 Å

Secondary structure (DSSP, 8-state):
-EEEE-GGG----TT-HHHHT-TT--EEEETTTTEEEE-TTS-----HHHHT-TT--EEEESSHHHHHHHHHHHHH----HHHHHHHHHSS----TTTB--HHHHHHHHT-SSSEEEEEEE-TT-HHHHH----HHHHHTTS-EEEEEEETTSTTHHHHHHHHT--SSSEEEEEETTEEEEEEES---TT-HHHHHHHHHHHHHHTT-

Sequence (208 aa):
MSVFINFKICDNAQECSGVAVCPTEALSWDESKKSVIIDNTKCISCGRCVMECPAGAIRVAHNAIEERVIAKDYENDPRTIKDLMVERYGASPVNETTLISIQEAEEAIKKEFPLIIIEVIDSDDTPCLINSVPITEIFGFEDYEYYKVVNGDELYDSFAKRNNIKVCPSLLVFKNGVILARKEGSVENGNYIERAEFIKDMKEALKK

Nearest PDB structures (foldseek):
  2tir-assembly1_A  TM=6.958E-01  e=4.421E-06  Escherichia coli
  7bzk-assembly1_B  TM=6.994E-01  e=3.555E-05  Arabidopsis thaliana
  3dxb-assembly2_D  TM=6.487E-01  e=3.794E-05  Escherichia coli O157:H7
  1w89-assembly2_C  TM=6.310E-01  e=8.848E-05  Homo sapiens
  2l59-assembly1_A  TM=6.286E-01  e=8.848E-05  Mycobacterium tuberculosis

pLDDT: mean 76.94, std 15.26, range [37.97, 95.81]